Protein AF-A0A7V3M375-F1 (afdb_monomer_lite)

Foldseek 3Di:
DQADWADLAQDDTAGDDDQDDPDDCPDPVSVLVVCLVVLLVVLVVPFFCCVPVVVVCCVVPNLVCVVVVVVVVVVVVVVVVVQVVCCSRRVDGVLVSVQSDPVHVVVSVVVCVVVVCVVPVDLRRLLVVLQVVLCVVVVHRDDPVCVVSSVVSSVVSVVVVVVLCVDDPDSSVSSSVVSVVVCCCVVVVVVVCCVVPPDPVCPCVSVD

Radius of gyration: 22.05 Å; chains: 1; bounding box: 52×47×70 Å

Secondary structure (DSSP, 8-state):
-PPPEE--TTSPPEE--PPPPPPP--SHHHHHHHHHHHHHHHHHHSSSSHHHHHHHHHHHH-GGGHHHHHHHHHHHHHHHHHHHHHHHHHSS-HHHHHHHSTT-HHHHHHHHHHHHHHHHHSTHHHHHHHHHHHHHHHTS---GGGHHHHHHHHHHHHHHHHHHHHS-SSHHHHHHHHHHHHHHHHHHHHHHHHHHHS-GGGTTGGG-

pLDDT: mean 83.49, std 8.28, range [46.81, 94.69]

Structure (mmCIF, N/CA/C/O backbone):
data_AF-A0A7V3M375-F1
#
_entry.id   AF-A0A7V3M375-F1
#
loop_
_atom_site.group_PDB
_atom_site.id
_atom_site.type_symbol
_atom_site.label_atom_id
_atom_site.label_alt_id
_atom_site.label_comp_id
_atom_site.label_asym_id
_atom_site.label_entity_id
_atom_site.label_seq_id
_atom_site.pdbx_PDB_ins_code
_atom_site.Cartn_x
_atom_site.Cartn_y
_atom_site.Cartn_z
_atom_site.occupancy
_atom_site.B_iso_or_equiv
_atom_site.auth_seq_id
_atom_site.auth_comp_id
_atom_site.auth_asym_id
_atom_site.auth_atom_id
_atom_site.pdbx_PDB_model_num
ATOM 1 N N . MET A 1 1 ? 17.788 -8.109 -40.083 1.00 46.81 1 MET A N 1
ATOM 2 C CA . MET A 1 1 ? 17.661 -6.638 -40.100 1.00 46.81 1 MET A CA 1
ATOM 3 C C . MET A 1 1 ? 17.861 -6.178 -38.669 1.00 46.81 1 MET A C 1
ATOM 5 O O . MET A 1 1 ? 17.142 -6.676 -37.816 1.00 46.81 1 MET A O 1
ATOM 9 N N . ALA A 1 2 ? 18.901 -5.392 -38.379 1.00 54.38 2 ALA A N 1
ATOM 10 C CA . ALA A 1 2 ? 19.148 -4.907 -37.020 1.00 54.38 2 ALA A CA 1
ATOM 11 C C . ALA A 1 2 ? 17.993 -3.973 -36.622 1.00 54.38 2 ALA A C 1
ATOM 13 O O . ALA A 1 2 ? 17.699 -3.041 -37.369 1.00 54.38 2 ALA A O 1
ATOM 14 N N . GLY A 1 3 ? 17.295 -4.287 -35.528 1.00 72.12 3 GLY A N 1
ATOM 15 C CA . GLY A 1 3 ? 16.184 -3.475 -35.027 1.00 72.12 3 GLY A CA 1
ATOM 16 C C . GLY A 1 3 ? 16.652 -2.067 -34.662 1.00 72.12 3 GLY A C 1
ATOM 17 O O . GLY A 1 3 ? 17.815 -1.866 -34.313 1.00 72.12 3 GLY A O 1
ATOM 18 N N . GLU A 1 4 ? 15.763 -1.080 -34.778 1.00 85.88 4 GLU A N 1
ATOM 19 C CA . GLU A 1 4 ? 16.044 0.278 -34.312 1.00 85.88 4 GLU A CA 1
ATOM 20 C C . GLU A 1 4 ? 16.238 0.245 -32.791 1.00 85.88 4 GLU A C 1
ATOM 22 O O . GLU A 1 4 ? 15.397 -0.285 -32.073 1.00 85.88 4 GLU A O 1
ATOM 27 N N . THR A 1 5 ? 17.343 0.797 -32.286 1.00 86.50 5 THR A N 1
ATOM 28 C CA . THR A 1 5 ? 17.632 0.822 -30.845 1.00 86.50 5 THR A CA 1
ATOM 29 C C . THR A 1 5 ? 17.585 2.242 -30.295 1.00 86.50 5 THR A C 1
ATOM 31 O O . THR A 1 5 ? 18.110 3.167 -30.920 1.00 86.50 5 THR A O 1
ATOM 34 N N . ARG A 1 6 ? 17.027 2.430 -29.096 1.00 86.25 6 ARG A N 1
ATOM 35 C CA . ARG A 1 6 ? 16.967 3.723 -28.393 1.00 86.25 6 ARG A CA 1
ATOM 36 C C . ARG A 1 6 ? 17.828 3.708 -27.133 1.00 86.25 6 ARG A C 1
ATOM 38 O O . ARG A 1 6 ? 17.929 2.698 -26.441 1.00 86.25 6 ARG A O 1
ATOM 45 N N . ALA A 1 7 ? 18.457 4.842 -26.822 1.00 86.44 7 ALA A N 1
ATOM 46 C CA . ALA A 1 7 ? 19.338 4.963 -25.662 1.00 86.44 7 ALA A CA 1
ATOM 47 C C . ALA A 1 7 ? 18.570 4.722 -24.347 1.00 86.44 7 ALA A C 1
ATOM 49 O O . ALA A 1 7 ? 17.608 5.423 -24.044 1.00 86.44 7 ALA A O 1
ATOM 50 N N . GLY A 1 8 ? 19.023 3.751 -23.550 1.00 82.81 8 GLY A N 1
ATOM 51 C CA . GLY A 1 8 ? 18.395 3.337 -22.289 1.00 82.81 8 GLY A CA 1
ATOM 52 C C . GLY A 1 8 ? 19.034 3.949 -21.039 1.00 82.81 8 GLY A C 1
ATOM 53 O O . GLY A 1 8 ? 19.124 3.280 -20.005 1.00 82.81 8 GLY A O 1
ATOM 54 N N . GLY A 1 9 ? 19.543 5.181 -21.134 1.00 86.56 9 GLY A N 1
ATOM 55 C CA . GLY A 1 9 ? 20.303 5.831 -20.063 1.00 86.56 9 GLY A CA 1
ATOM 56 C C . GLY A 1 9 ? 21.635 5.125 -19.791 1.00 86.56 9 GLY A C 1
ATOM 57 O O . GLY A 1 9 ? 22.438 4.942 -20.700 1.00 86.56 9 GLY A O 1
ATOM 58 N N . ARG A 1 10 ? 21.880 4.732 -18.534 1.00 84.50 10 ARG A N 1
ATOM 59 C CA . ARG A 1 10 ? 23.090 3.994 -18.111 1.00 84.50 10 ARG A CA 1
ATOM 60 C C . ARG A 1 10 ? 22.986 2.468 -18.249 1.00 84.50 10 ARG A C 1
ATOM 62 O O . ARG A 1 10 ? 23.914 1.766 -17.849 1.00 84.50 10 ARG A O 1
ATOM 69 N N . GLY A 1 11 ? 21.862 1.948 -18.740 1.00 83.81 11 GLY A N 1
ATOM 70 C CA . GLY A 1 11 ? 21.683 0.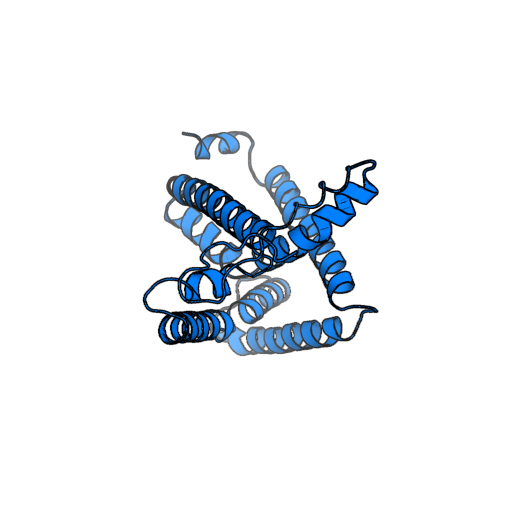521 -19.025 1.00 83.81 11 GLY A CA 1
ATOM 71 C C . GLY A 1 11 ? 21.808 0.196 -20.520 1.00 83.81 11 GLY A C 1
ATOM 72 O O . GLY A 1 11 ? 22.082 1.094 -21.318 1.00 83.81 11 GLY A O 1
ATOM 73 N N . PRO A 1 12 ? 21.587 -1.072 -20.915 1.00 86.75 12 PRO A N 1
ATOM 74 C CA . PRO A 1 12 ? 21.552 -1.474 -22.323 1.00 86.75 12 PRO A CA 1
ATOM 75 C C . PRO A 1 12 ? 20.532 -0.658 -23.127 1.00 86.75 12 PRO A C 1
ATOM 77 O O . PRO A 1 12 ? 19.513 -0.233 -22.577 1.00 86.75 12 PRO A O 1
ATOM 80 N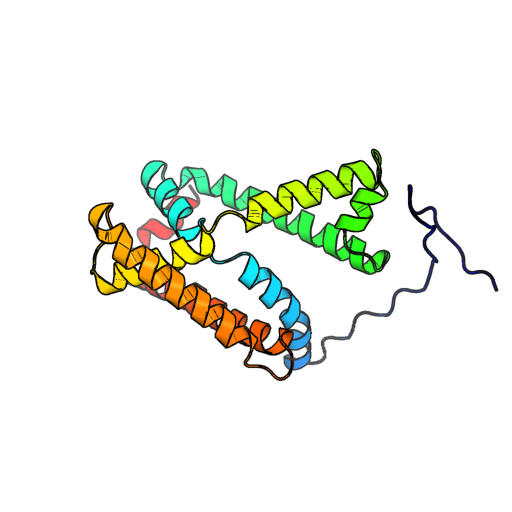 N . ALA A 1 13 ? 20.790 -0.440 -24.417 1.00 88.31 13 ALA A N 1
ATOM 81 C CA . ALA A 1 13 ? 19.814 0.192 -25.302 1.00 88.31 13 ALA A CA 1
ATOM 82 C C . ALA A 1 13 ? 18.521 -0.641 -25.378 1.00 88.31 13 ALA A C 1
ATOM 84 O O . ALA A 1 13 ? 18.558 -1.860 -25.215 1.00 88.31 13 ALA A O 1
ATOM 85 N N . PHE A 1 14 ? 17.388 0.024 -25.596 1.00 87.19 14 PHE A N 1
ATOM 86 C CA . PHE A 1 14 ? 16.109 -0.641 -25.824 1.00 87.19 14 PHE A CA 1
ATOM 87 C C . PHE A 1 14 ? 15.947 -0.961 -27.301 1.00 87.19 14 PHE A C 1
ATOM 89 O O . PHE A 1 14 ? 16.156 -0.079 -28.136 1.00 87.19 14 PHE A O 1
ATOM 96 N N . ASP A 1 15 ? 15.516 -2.178 -27.607 1.00 87.19 15 ASP A N 1
ATOM 97 C CA . ASP A 1 15 ? 15.063 -2.532 -28.945 1.00 87.19 15 ASP A CA 1
ATOM 98 C C . ASP A 1 15 ? 13.661 -1.956 -29.169 1.00 87.19 15 ASP A C 1
ATOM 100 O O . ASP A 1 15 ? 12.733 -2.208 -28.397 1.00 87.19 15 ASP A O 1
ATOM 104 N N . VAL A 1 16 ? 13.499 -1.163 -30.225 1.00 85.06 16 VAL A N 1
ATOM 105 C CA . VAL A 1 16 ? 12.198 -0.633 -30.627 1.00 85.06 16 VAL A CA 1
ATOM 106 C C . VAL A 1 16 ? 11.445 -1.743 -31.341 1.00 85.06 16 VAL A C 1
ATOM 108 O O . VAL A 1 16 ? 11.847 -2.215 -32.405 1.00 85.06 16 VAL A O 1
ATOM 111 N N . THR A 1 17 ? 10.338 -2.159 -30.740 1.00 83.94 17 THR A N 1
ATOM 112 C CA . THR A 1 17 ? 9.427 -3.155 -31.303 1.00 83.94 17 THR A CA 1
ATOM 113 C C . THR A 1 17 ? 8.002 -2.619 -31.286 1.00 83.94 17 THR A C 1
ATOM 115 O O . THR A 1 17 ? 7.672 -1.722 -30.506 1.00 83.94 17 THR A O 1
ATOM 118 N N . ASP A 1 18 ? 7.158 -3.150 -32.170 1.00 83.31 18 ASP A N 1
ATOM 119 C CA . ASP A 1 18 ? 5.749 -2.780 -32.194 1.00 83.31 18 ASP A CA 1
ATOM 120 C C . ASP A 1 18 ? 5.047 -3.260 -30.926 1.00 83.31 18 ASP A C 1
ATOM 122 O O . ASP A 1 18 ? 5.117 -4.432 -30.544 1.00 83.31 18 ASP A O 1
ATOM 126 N N . PHE A 1 19 ? 4.327 -2.340 -30.289 1.00 79.06 19 PHE A N 1
ATOM 127 C CA . PHE A 1 19 ? 3.574 -2.650 -29.088 1.00 79.06 19 PHE A CA 1
ATOM 128 C C . PHE A 1 19 ? 2.369 -3.541 -29.439 1.00 79.06 19 PHE A C 1
ATOM 130 O O . PHE A 1 19 ? 1.571 -3.174 -30.314 1.00 79.06 19 PHE A O 1
ATOM 137 N N . PRO A 1 20 ? 2.192 -4.706 -28.784 1.00 80.94 20 PRO A N 1
ATOM 138 C CA . PRO A 1 20 ? 1.044 -5.559 -29.048 1.00 80.94 20 PRO A CA 1
ATOM 139 C C . PRO A 1 20 ? -0.248 -4.805 -28.728 1.00 80.94 20 PRO A C 1
ATOM 141 O O . PRO A 1 20 ? -0.342 -4.068 -27.744 1.00 80.94 20 PRO A O 1
ATOM 144 N N . ARG A 1 21 ? -1.278 -4.989 -29.562 1.00 80.56 21 ARG A N 1
ATOM 145 C CA . ARG A 1 21 ? -2.581 -4.360 -29.314 1.00 80.56 21 ARG A CA 1
ATOM 146 C C . ARG A 1 21 ? -3.139 -4.840 -27.970 1.00 80.56 21 ARG A C 1
ATOM 148 O O . ARG A 1 21 ? -3.079 -6.043 -27.700 1.00 80.56 21 ARG A O 1
ATOM 155 N N . PRO A 1 22 ? -3.721 -3.941 -27.156 1.00 79.12 22 PRO A N 1
ATOM 156 C CA . PRO A 1 22 ? -4.303 -4.334 -25.886 1.00 79.12 22 PRO A CA 1
ATOM 157 C C . PRO A 1 22 ? -5.403 -5.383 -26.115 1.00 79.12 22 PRO A C 1
ATOM 159 O O . PRO A 1 22 ? -6.154 -5.286 -27.095 1.00 79.12 22 PRO A O 1
ATOM 162 N N . PRO A 1 23 ? -5.515 -6.396 -25.240 1.00 77.06 23 PRO A N 1
ATOM 163 C CA . PRO A 1 23 ? -6.562 -7.397 -25.353 1.00 77.06 23 PRO A CA 1
ATOM 164 C C . PRO A 1 23 ? -7.934 -6.719 -25.275 1.00 77.06 23 PRO A C 1
ATOM 166 O O . PRO A 1 23 ? -8.220 -5.955 -24.355 1.00 77.06 23 PRO A O 1
ATOM 169 N N . ALA A 1 24 ? -8.798 -6.997 -26.253 1.00 80.12 24 ALA A N 1
ATOM 170 C CA . ALA A 1 24 ? -10.145 -6.443 -26.265 1.00 80.12 24 ALA A CA 1
ATOM 171 C C . ALA A 1 24 ? -10.961 -6.995 -25.085 1.00 80.12 24 ALA A C 1
ATOM 173 O O . ALA A 1 24 ? -11.086 -8.214 -24.921 1.00 80.12 24 ALA A O 1
ATOM 174 N N . VAL A 1 25 ? -11.569 -6.105 -24.299 1.00 82.69 25 VAL A N 1
ATOM 175 C CA . VAL A 1 25 ? -12.482 -6.478 -23.211 1.00 82.69 25 VAL A CA 1
ATOM 176 C C . VAL A 1 25 ? -13.820 -6.895 -23.820 1.00 82.69 25 VAL A C 1
ATOM 178 O O . VAL A 1 25 ? -14.713 -6.083 -24.028 1.00 82.69 25 VAL A O 1
ATOM 181 N N . LYS A 1 26 ? -13.939 -8.176 -24.180 1.00 82.75 26 LYS A N 1
ATOM 182 C CA . LYS A 1 26 ? -15.128 -8.711 -24.869 1.00 82.75 26 LYS A CA 1
ATOM 183 C C . LYS A 1 26 ? -16.262 -9.106 -23.921 1.00 82.75 26 LYS A C 1
ATOM 185 O O . LYS A 1 26 ? -17.401 -9.224 -24.355 1.00 82.75 26 LYS A O 1
ATOM 190 N N . ASN A 1 27 ? -15.957 -9.378 -22.652 1.00 86.50 27 ASN A N 1
ATOM 191 C CA . ASN A 1 27 ? -16.931 -9.799 -21.646 1.00 86.50 27 ASN A CA 1
ATOM 192 C C . ASN A 1 27 ? -16.447 -9.472 -20.223 1.00 86.50 27 ASN A C 1
ATOM 194 O O . ASN A 1 27 ? -15.282 -9.140 -20.003 1.00 86.50 27 ASN A O 1
ATOM 198 N N . THR A 1 28 ? -17.347 -9.606 -19.247 1.00 82.69 28 THR A N 1
ATOM 199 C CA . THR A 1 28 ? -17.062 -9.373 -17.820 1.00 82.69 28 THR A CA 1
ATOM 200 C C . THR A 1 28 ? -15.948 -10.276 -17.296 1.00 82.69 28 THR A C 1
ATOM 202 O O . THR A 1 28 ? -15.121 -9.836 -16.508 1.00 82.69 28 THR A O 1
ATOM 205 N N . ARG A 1 29 ? -15.849 -11.518 -17.780 1.00 82.50 29 ARG A N 1
ATOM 206 C CA . ARG A 1 29 ? -14.767 -12.440 -17.405 1.00 82.50 29 ARG A CA 1
ATOM 207 C C . ARG A 1 29 ? -13.388 -11.932 -17.839 1.00 82.50 29 ARG A C 1
ATOM 209 O O . ARG A 1 29 ? -12.440 -12.046 -17.071 1.00 82.50 29 ARG A O 1
ATOM 216 N N . ALA A 1 30 ? -13.276 -11.375 -19.044 1.00 81.62 30 ALA A N 1
ATOM 217 C CA . ALA A 1 30 ? -12.047 -10.757 -19.532 1.00 81.62 30 ALA A CA 1
ATOM 218 C C . ALA A 1 30 ? -11.695 -9.512 -18.709 1.00 81.62 30 ALA A C 1
ATOM 220 O O . ALA A 1 30 ? -10.527 -9.308 -18.398 1.00 81.62 30 ALA A O 1
ATOM 221 N N . LEU A 1 31 ? -12.700 -8.732 -18.293 1.00 82.38 31 LEU A N 1
ATOM 222 C CA . LEU A 1 31 ? -12.498 -7.601 -17.388 1.00 82.38 31 LEU A CA 1
ATOM 223 C C . LEU A 1 31 ? -11.934 -8.056 -16.033 1.00 82.38 31 LEU A C 1
ATOM 225 O O . LEU A 1 31 ? -10.904 -7.545 -15.608 1.00 82.38 31 LEU A O 1
ATOM 229 N N . PHE A 1 32 ? -12.545 -9.053 -15.386 1.00 80.06 32 PHE A N 1
ATOM 230 C CA . PHE A 1 32 ? -12.051 -9.579 -14.107 1.00 80.06 32 PHE A CA 1
ATOM 231 C C . PHE A 1 32 ? -10.648 -10.189 -14.217 1.00 80.06 32 PHE A C 1
ATOM 233 O O . PHE A 1 32 ? -9.836 -9.986 -13.324 1.00 80.06 32 PHE A O 1
ATOM 240 N N . ALA A 1 33 ? -10.329 -10.861 -15.327 1.00 78.50 33 ALA A N 1
ATOM 241 C CA . ALA A 1 33 ? -8.987 -11.397 -15.559 1.00 78.50 33 ALA A CA 1
ATOM 242 C C . ALA A 1 33 ? -7.915 -10.298 -15.694 1.00 78.50 33 ALA A C 1
ATOM 244 O O . ALA A 1 33 ? -6.785 -10.491 -15.258 1.00 78.50 33 ALA A O 1
ATOM 245 N N . ILE A 1 34 ? -8.263 -9.143 -16.273 1.00 81.56 34 ILE A N 1
ATOM 246 C CA . ILE A 1 34 ? -7.365 -7.979 -16.363 1.00 81.56 34 ILE A CA 1
ATOM 247 C C . ILE A 1 34 ? -7.227 -7.285 -14.999 1.00 81.56 34 ILE A C 1
ATOM 249 O O . ILE A 1 34 ? -6.155 -6.786 -14.668 1.00 81.56 34 ILE A O 1
ATOM 253 N N . LEU A 1 35 ? -8.296 -7.265 -14.198 1.00 81.31 35 LEU A N 1
ATOM 254 C CA . LEU A 1 35 ? -8.305 -6.643 -12.871 1.00 81.31 35 LEU A CA 1
ATOM 255 C C . LEU A 1 35 ? -7.627 -7.492 -11.787 1.00 81.31 35 LEU A C 1
ATOM 257 O O . LEU A 1 35 ? -7.172 -6.923 -10.800 1.00 81.31 35 LEU A O 1
ATOM 261 N N . GLY A 1 36 ? -7.528 -8.814 -11.952 1.00 76.75 36 GLY A N 1
ATOM 262 C CA . GLY A 1 36 ? -6.938 -9.730 -10.965 1.00 76.75 36 GLY A CA 1
ATOM 263 C C . GLY A 1 36 ? -5.578 -9.271 -10.416 1.00 76.75 36 GLY A C 1
ATOM 264 O O . GLY A 1 36 ? -5.454 -9.071 -9.205 1.00 76.75 36 GLY A O 1
ATOM 265 N N . PRO A 1 37 ? -4.576 -8.990 -11.273 1.00 76.31 37 PRO A N 1
ATOM 266 C CA . PRO A 1 37 ? -3.284 -8.460 -10.830 1.00 76.31 37 PRO A CA 1
ATOM 267 C C . PRO A 1 37 ? -3.390 -7.120 -10.088 1.00 76.31 37 PRO A C 1
ATOM 269 O O . PRO A 1 37 ? -2.675 -6.891 -9.112 1.00 76.31 37 PRO A O 1
ATOM 272 N N . ALA A 1 38 ? -4.307 -6.244 -10.512 1.00 78.19 38 ALA A N 1
ATOM 273 C CA . ALA A 1 38 ? -4.533 -4.957 -9.858 1.00 78.19 38 ALA A CA 1
ATOM 274 C C . ALA A 1 38 ? -5.144 -5.127 -8.459 1.00 78.19 38 ALA A C 1
ATOM 276 O O . ALA A 1 38 ? -4.778 -4.393 -7.549 1.00 78.19 38 ALA A O 1
ATOM 277 N N . VAL A 1 39 ? -6.016 -6.118 -8.254 1.00 79.62 39 VAL A N 1
ATOM 278 C CA . VAL A 1 39 ? -6.601 -6.421 -6.937 1.00 79.62 39 VAL A CA 1
ATOM 279 C C . VAL A 1 39 ? -5.569 -6.978 -5.965 1.00 79.62 39 VAL A C 1
ATOM 281 O O . VAL A 1 39 ? -5.608 -6.637 -4.787 1.00 79.62 39 VAL A O 1
ATOM 284 N N . ILE A 1 40 ? -4.601 -7.763 -6.443 1.00 78.38 40 ILE A N 1
ATOM 285 C CA . ILE A 1 40 ? -3.468 -8.193 -5.610 1.00 78.38 40 ILE A CA 1
ATOM 286 C C . ILE A 1 40 ? -2.654 -6.974 -5.156 1.00 78.38 40 ILE A C 1
ATOM 288 O O . ILE A 1 40 ? -2.332 -6.854 -3.974 1.00 78.38 40 ILE A O 1
ATOM 292 N N . ALA A 1 41 ? -2.360 -6.046 -6.073 1.00 76.81 41 ALA A N 1
ATOM 293 C CA . ALA A 1 41 ? -1.649 -4.812 -5.743 1.00 76.81 41 ALA A CA 1
ATOM 294 C C . ALA A 1 41 ? -2.444 -3.927 -4.765 1.00 76.81 41 ALA A C 1
ATOM 296 O O . ALA A 1 41 ? -1.883 -3.456 -3.780 1.00 76.81 41 ALA A O 1
ATOM 297 N N . LEU A 1 42 ? -3.753 -3.757 -4.988 1.00 77.62 42 LEU A N 1
ATOM 298 C CA . LEU A 1 42 ? -4.651 -3.018 -4.095 1.00 77.62 42 LEU A CA 1
ATOM 299 C C . LEU A 1 42 ? -4.703 -3.646 -2.700 1.00 77.62 42 LEU A C 1
ATOM 301 O O . LEU A 1 42 ? -4.558 -2.939 -1.705 1.00 77.62 42 LEU A O 1
ATOM 305 N N . GLY A 1 43 ? -4.849 -4.968 -2.617 1.00 73.31 43 GLY A N 1
ATOM 306 C CA . GLY A 1 43 ? -4.860 -5.689 -1.348 1.00 73.31 43 GLY A CA 1
ATOM 307 C C . GLY A 1 43 ? -3.551 -5.541 -0.571 1.00 73.31 43 GLY A C 1
ATOM 308 O O . GLY A 1 43 ? -3.577 -5.361 0.640 1.00 73.31 43 GLY A O 1
ATOM 309 N N . GLY A 1 44 ? -2.408 -5.485 -1.262 1.00 71.38 44 GLY A N 1
ATOM 310 C CA . GLY A 1 44 ? -1.117 -5.186 -0.635 1.00 71.38 44 GLY A CA 1
ATOM 311 C C . GLY A 1 44 ? -1.004 -3.770 -0.055 1.00 71.38 44 GLY A C 1
ATOM 312 O O . GLY A 1 44 ? -0.195 -3.546 0.840 1.00 71.38 44 GLY A O 1
ATOM 313 N N . THR A 1 45 ? -1.813 -2.819 -0.535 1.00 71.38 45 THR A N 1
ATOM 314 C CA . THR A 1 45 ? -1.833 -1.429 -0.036 1.00 71.38 45 THR A CA 1
ATOM 315 C C . THR A 1 45 ? -2.885 -1.177 1.045 1.00 71.38 45 THR A C 1
ATOM 317 O O . THR A 1 45 ? -2.825 -0.163 1.732 1.00 71.38 45 THR A O 1
ATOM 320 N N . ILE A 1 46 ? -3.842 -2.092 1.223 1.00 70.81 46 ILE A N 1
ATOM 321 C CA . ILE A 1 46 ? -4.933 -1.974 2.195 1.00 70.81 46 ILE A CA 1
ATOM 322 C C . ILE A 1 46 ? -4.703 -3.018 3.292 1.00 70.81 46 ILE A C 1
ATOM 324 O O . ILE A 1 46 ? -5.081 -4.172 3.116 1.00 70.81 46 ILE A O 1
ATOM 328 N N . GLY A 1 47 ? -4.123 -2.649 4.444 1.00 58.41 47 GLY A N 1
ATOM 329 C CA . GLY A 1 47 ? -4.046 -3.636 5.539 1.00 58.41 47 GLY A CA 1
ATOM 330 C C . GLY A 1 47 ? -3.164 -3.383 6.762 1.00 58.41 47 GLY A C 1
ATOM 331 O O . GLY A 1 47 ? -2.977 -4.316 7.536 1.00 58.41 47 GLY A O 1
ATOM 332 N N . GLY A 1 48 ? -2.590 -2.194 6.958 1.00 62.28 48 GLY A N 1
ATOM 333 C CA . GLY A 1 48 ? -1.485 -2.040 7.916 1.00 62.28 48 GLY A CA 1
ATOM 334 C C . GLY A 1 48 ? -1.785 -1.143 9.098 1.00 62.28 48 GLY A C 1
ATOM 335 O O . GLY A 1 48 ? -2.335 -1.565 10.113 1.00 62.28 48 GLY A O 1
ATOM 336 N N . GLY A 1 49 ? -1.341 0.105 8.970 1.00 55.44 49 GLY A N 1
ATOM 337 C CA . GLY A 1 49 ? -1.388 1.116 10.021 1.00 55.44 49 GLY A CA 1
ATOM 338 C C . GLY A 1 49 ? -2.345 2.261 9.715 1.00 55.44 49 GLY A C 1
ATOM 339 O O . GLY A 1 49 ? -2.808 2.899 10.656 1.00 55.44 49 GLY A O 1
ATOM 340 N N . GLU A 1 50 ? -2.705 2.509 8.448 1.00 67.94 50 GLU A N 1
ATOM 341 C CA . GLU A 1 50 ? -3.607 3.616 8.097 1.00 67.94 50 GLU A CA 1
ATOM 342 C C . GLU A 1 50 ? -5.004 3.455 8.707 1.00 67.94 50 GLU A C 1
ATOM 344 O O . GLU A 1 50 ? -5.633 4.452 9.046 1.00 67.94 50 GLU A O 1
ATOM 349 N N . TRP A 1 51 ? -5.465 2.223 8.937 1.00 69.69 51 TRP A N 1
ATOM 350 C CA . TRP A 1 51 ? -6.755 1.953 9.587 1.00 69.69 51 TRP A CA 1
ATOM 351 C C . TRP A 1 51 ? -6.791 2.311 11.073 1.00 69.69 51 TRP A C 1
ATOM 353 O O . TRP A 1 51 ? -7.860 2.563 11.616 1.00 69.69 51 TRP A O 1
ATOM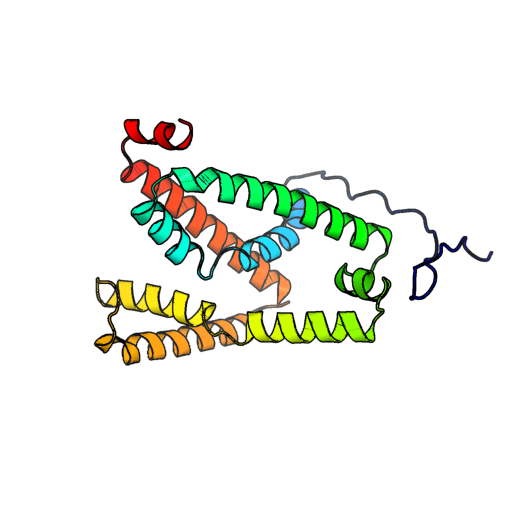 363 N N . LEU A 1 52 ? -5.638 2.354 11.739 1.00 66.75 52 LEU A N 1
ATOM 364 C CA . LEU A 1 52 ? -5.523 2.824 13.121 1.00 66.75 52 LEU A CA 1
ATOM 365 C C . LEU A 1 52 ? -5.166 4.311 13.152 1.00 66.75 52 LEU A C 1
ATOM 367 O O . LEU A 1 52 ? -5.797 5.105 13.851 1.00 66.75 52 LEU A O 1
ATOM 371 N N . VAL A 1 53 ? -4.160 4.694 12.366 1.00 72.62 53 VAL A N 1
ATOM 372 C CA . VAL A 1 53 ? -3.617 6.051 12.330 1.00 72.62 53 VAL A CA 1
ATOM 373 C C . VAL A 1 53 ? -4.630 7.029 11.740 1.00 72.62 53 VAL A C 1
ATOM 375 O O . VAL A 1 53 ? -4.867 8.062 12.357 1.00 72.62 53 VAL A O 1
ATOM 378 N N . GLY A 1 54 ? -5.280 6.693 10.625 1.00 78.19 54 GLY A N 1
ATOM 379 C CA . GLY A 1 54 ? -6.270 7.533 9.947 1.00 78.19 54 GLY A CA 1
ATOM 380 C C . GLY A 1 54 ? -7.396 7.981 10.880 1.00 78.19 54 GLY A C 1
ATOM 381 O O . GLY A 1 54 ? -7.474 9.174 11.178 1.00 78.19 54 GLY A O 1
ATOM 382 N N . PRO A 1 55 ? -8.211 7.064 11.437 1.00 78.69 55 PRO A N 1
ATOM 383 C CA . PRO A 1 55 ? -9.261 7.427 12.385 1.00 78.69 55 PRO A CA 1
ATOM 384 C C . PRO A 1 55 ? -8.724 8.183 13.601 1.00 78.69 55 PRO A C 1
ATOM 386 O O . PRO A 1 55 ? -9.315 9.178 14.009 1.00 78.69 55 PRO A O 1
ATOM 389 N N . SER A 1 56 ? -7.570 7.785 14.150 1.00 79.81 56 SER A N 1
ATOM 390 C CA . SER A 1 56 ? -6.979 8.496 15.292 1.00 79.81 56 SER A CA 1
ATOM 391 C C . SER A 1 56 ? -6.589 9.945 14.970 1.00 79.81 56 SER A C 1
ATOM 393 O O . SER A 1 56 ? -6.673 10.811 15.842 1.00 79.81 56 SER A O 1
ATOM 395 N N . LEU A 1 57 ? -6.182 10.225 13.728 1.00 82.44 57 LEU A N 1
ATOM 396 C CA . LEU A 1 57 ? -5.869 11.569 13.259 1.00 82.44 57 LEU A CA 1
ATOM 397 C C . LEU A 1 57 ? -7.146 12.374 13.023 1.00 82.44 57 LEU A C 1
ATOM 399 O O . LEU A 1 57 ? -7.206 13.512 13.475 1.00 82.44 57 LEU A O 1
ATOM 403 N N . PHE A 1 58 ? -8.178 11.790 12.411 1.00 83.56 58 PHE A N 1
ATOM 404 C CA . PHE A 1 58 ? -9.457 12.477 12.194 1.00 83.56 58 PHE A CA 1
ATOM 405 C C . PHE A 1 58 ? -10.202 12.763 13.502 1.00 83.56 58 PHE A C 1
ATOM 407 O O . PHE A 1 58 ? -10.805 13.820 13.640 1.00 83.56 58 PHE A O 1
ATOM 414 N N . VAL A 1 59 ? -10.103 11.887 14.505 1.00 84.50 59 VAL A N 1
ATOM 415 C CA . VAL A 1 59 ? -10.653 12.155 15.845 1.00 84.50 59 VAL A CA 1
ATOM 416 C C . VAL A 1 59 ? -9.925 13.321 16.524 1.00 84.50 59 VAL A C 1
ATOM 418 O O . VAL A 1 59 ? -10.551 14.107 17.227 1.00 84.50 59 VAL A O 1
ATOM 421 N N . LYS A 1 60 ? -8.607 13.456 16.323 1.00 85.38 60 LYS A N 1
ATOM 422 C CA . LYS A 1 60 ? -7.801 14.517 16.954 1.00 85.38 60 LYS A CA 1
ATOM 423 C C . LYS A 1 60 ? -7.880 15.862 16.235 1.00 85.38 60 LYS A C 1
ATOM 425 O O . LYS A 1 60 ? -7.874 16.896 16.891 1.00 85.38 60 LYS A O 1
ATOM 430 N N . TRP A 1 61 ? -7.899 15.844 14.907 1.00 83.81 61 TRP A N 1
ATOM 431 C CA . TRP A 1 61 ? -7.732 17.029 14.058 1.00 83.81 61 TRP A CA 1
ATOM 432 C C . TRP A 1 61 ? -8.962 17.331 13.194 1.00 83.81 61 TRP A C 1
ATOM 434 O O . TRP A 1 61 ? -8.958 18.293 12.428 1.00 83.81 61 TRP A O 1
ATOM 444 N N . GLY A 1 62 ? -10.020 16.529 13.320 1.00 82.56 62 GLY A N 1
ATOM 445 C CA . GLY A 1 62 ? -11.236 16.646 12.527 1.00 82.56 62 GLY A CA 1
ATOM 446 C C . GLY A 1 62 ? -11.047 16.234 11.066 1.00 82.56 62 GLY A C 1
ATOM 447 O O . GLY A 1 62 ? -10.001 15.733 10.647 1.00 82.56 62 GLY A O 1
ATOM 448 N N . LEU A 1 63 ? -12.080 16.490 10.264 1.00 83.25 63 LEU A N 1
ATOM 449 C CA . LEU A 1 63 ? -12.106 16.192 8.827 1.00 83.25 63 LEU A CA 1
ATOM 450 C C . LEU A 1 63 ? -11.213 17.128 7.992 1.00 83.25 63 LEU A C 1
ATOM 452 O O . LEU A 1 63 ? -10.974 16.863 6.818 1.00 83.25 63 LEU A O 1
ATOM 456 N N . GLY A 1 64 ? -10.649 18.181 8.594 1.00 80.00 64 GLY A N 1
ATOM 457 C CA . GLY A 1 64 ? -9.784 19.153 7.916 1.00 80.00 64 GLY A CA 1
ATOM 458 C C . GLY A 1 64 ? -8.481 18.574 7.353 1.00 80.00 64 GLY A C 1
ATOM 459 O O . GLY A 1 64 ? -7.811 19.244 6.577 1.00 80.00 64 GLY A O 1
ATOM 460 N N . LEU A 1 65 ? -8.113 17.334 7.698 1.00 83.12 65 LEU A N 1
ATOM 461 C CA . LEU A 1 65 ? -6.968 16.631 7.107 1.00 83.12 65 LEU A CA 1
ATOM 462 C C . LEU A 1 65 ? -7.324 15.811 5.855 1.00 83.12 65 LEU A C 1
ATOM 464 O O . LEU A 1 65 ? -6.415 15.316 5.190 1.00 83.12 65 LEU A O 1
ATOM 468 N N . LEU A 1 66 ? -8.610 15.676 5.498 1.00 83.50 66 LEU A N 1
ATOM 469 C CA . LEU A 1 66 ? -9.045 14.855 4.356 1.00 83.50 66 LEU A CA 1
ATOM 470 C C . LEU A 1 66 ? -8.438 15.308 3.025 1.00 83.50 66 LEU A C 1
ATOM 472 O O . LEU A 1 66 ? -8.175 14.475 2.160 1.00 83.50 66 LEU A O 1
ATOM 476 N N . TRP A 1 67 ? -8.159 16.605 2.858 1.00 85.88 67 TRP A N 1
ATOM 477 C CA . TRP A 1 67 ? -7.526 17.105 1.636 1.00 85.88 67 TRP A CA 1
ATOM 478 C C . TRP A 1 67 ? -6.143 16.479 1.403 1.00 85.88 67 TRP A C 1
ATOM 480 O O . TRP A 1 67 ? -5.779 16.249 0.251 1.00 85.88 67 TRP A O 1
ATOM 490 N N . ILE A 1 68 ? -5.396 16.158 2.472 1.00 87.69 68 ILE A N 1
ATOM 491 C CA . ILE A 1 68 ? -4.091 15.492 2.370 1.00 87.69 68 ILE A CA 1
ATOM 492 C C . ILE A 1 68 ? -4.293 14.112 1.760 1.00 87.69 68 ILE A C 1
ATOM 494 O O . ILE A 1 68 ? -3.628 13.781 0.784 1.00 87.69 68 ILE A O 1
ATOM 498 N N . THR A 1 69 ? -5.255 13.340 2.273 1.00 85.12 69 THR A N 1
ATOM 499 C CA . THR A 1 69 ? -5.610 12.028 1.720 1.00 85.12 69 THR A CA 1
ATOM 500 C C . THR A 1 69 ? -5.997 12.143 0.247 1.00 85.12 69 THR A C 1
ATOM 502 O O . THR A 1 69 ? -5.452 11.411 -0.574 1.00 85.12 69 THR A O 1
ATOM 505 N N . THR A 1 70 ? -6.847 13.106 -0.119 1.00 88.06 70 THR A N 1
ATOM 506 C CA . THR A 1 70 ? -7.262 13.325 -1.514 1.00 88.06 70 THR A CA 1
ATOM 507 C C . THR A 1 70 ? -6.076 13.633 -2.429 1.00 88.06 70 THR A C 1
ATOM 509 O O . THR A 1 70 ? -5.915 12.995 -3.470 1.00 88.06 70 THR A O 1
ATOM 512 N N . VAL A 1 71 ? -5.215 14.581 -2.046 1.00 93.12 71 VAL A N 1
ATOM 513 C CA . VAL A 1 71 ? -4.026 14.944 -2.833 1.00 93.12 71 VAL A CA 1
ATOM 514 C C . VAL A 1 71 ? -3.060 13.764 -2.928 1.00 93.12 71 VAL A C 1
ATOM 516 O O . VAL A 1 71 ? -2.579 13.459 -4.019 1.00 93.12 71 VAL A O 1
ATOM 519 N N . SER A 1 72 ? -2.813 13.056 -1.823 1.00 90.38 72 SER A N 1
ATOM 520 C CA . SER A 1 72 ? -1.964 11.865 -1.798 1.00 90.38 72 SER A CA 1
ATOM 521 C C . SER A 1 72 ? -2.490 10.768 -2.722 1.00 90.38 72 SER A C 1
ATOM 523 O O . SER A 1 72 ? -1.715 10.249 -3.521 1.00 90.38 72 SER A O 1
ATOM 525 N N . SER A 1 73 ? -3.788 10.452 -2.690 1.00 88.62 73 SER A N 1
ATOM 526 C CA . SER A 1 73 ? -4.390 9.438 -3.566 1.00 88.62 73 SER A CA 1
ATOM 527 C C . SER A 1 73 ? -4.334 9.832 -5.045 1.00 88.62 73 SER A C 1
ATOM 529 O O . SER A 1 73 ? -4.073 8.981 -5.899 1.00 88.62 73 SER A O 1
ATOM 531 N N . LEU A 1 74 ? -4.515 11.117 -5.371 1.00 93.62 74 LEU A N 1
ATOM 532 C CA . LEU A 1 74 ? -4.368 11.616 -6.742 1.00 93.62 74 LEU A CA 1
ATOM 533 C C . LEU A 1 74 ? -2.924 11.486 -7.234 1.00 93.62 74 LEU A C 1
ATOM 535 O O . LEU A 1 74 ? -2.683 10.894 -8.286 1.00 93.62 74 LEU A O 1
ATOM 539 N N . LEU A 1 75 ? -1.955 11.986 -6.462 1.00 94.62 75 LEU A N 1
ATOM 540 C CA . LEU A 1 75 ? -0.534 11.884 -6.801 1.00 94.62 75 LEU A CA 1
ATOM 541 C C . LEU A 1 75 ? -0.087 10.425 -6.919 1.00 94.62 75 LEU A C 1
ATOM 543 O O . LEU A 1 75 ? 0.629 10.077 -7.856 1.00 94.62 75 LEU A O 1
ATOM 547 N N . GLN A 1 76 ? -0.557 9.559 -6.020 1.00 90.88 76 GLN A N 1
ATOM 548 C CA . GLN A 1 76 ? -0.295 8.125 -6.069 1.00 90.88 76 GLN A CA 1
ATOM 549 C C . GLN A 1 76 ? -0.890 7.484 -7.328 1.00 90.88 76 GLN A C 1
ATOM 551 O O . GLN A 1 76 ? -0.244 6.637 -7.940 1.00 90.88 76 GLN A O 1
ATOM 556 N N . THR A 1 77 ? -2.077 7.914 -7.765 1.00 90.38 77 THR A N 1
ATOM 557 C CA . THR A 1 77 ? -2.682 7.446 -9.020 1.00 90.38 77 THR A CA 1
ATOM 558 C C . THR A 1 77 ? -1.821 7.823 -10.222 1.00 90.38 77 THR A C 1
ATOM 560 O O . THR A 1 77 ? -1.491 6.954 -11.027 1.00 90.38 77 THR A O 1
ATOM 563 N N . PHE A 1 78 ? -1.396 9.086 -10.328 1.00 94.69 78 PHE A N 1
ATOM 564 C CA . PHE A 1 78 ? -0.507 9.521 -11.411 1.00 94.69 78 PHE A CA 1
ATOM 565 C C . PHE A 1 78 ? 0.820 8.766 -11.391 1.00 94.69 78 PHE A C 1
ATOM 567 O O . PHE A 1 78 ? 1.239 8.243 -12.420 1.00 94.69 78 PHE A O 1
ATOM 574 N N . LEU A 1 79 ? 1.442 8.639 -10.217 1.00 91.81 79 LEU A N 1
ATOM 575 C CA . LEU A 1 79 ? 2.691 7.904 -10.062 1.00 91.81 79 LEU A CA 1
ATOM 576 C C . LEU A 1 79 ? 2.539 6.446 -10.519 1.00 91.81 79 LEU A C 1
ATOM 578 O O . LEU A 1 79 ? 3.337 5.980 -11.326 1.00 91.81 79 LEU A O 1
ATOM 582 N N . ASN A 1 80 ? 1.496 5.741 -10.070 1.00 89.81 80 ASN A N 1
ATOM 583 C CA . ASN A 1 80 ? 1.227 4.360 -10.482 1.00 89.81 80 ASN A CA 1
ATOM 584 C C . ASN A 1 80 ? 1.010 4.235 -11.993 1.00 89.81 80 ASN A C 1
ATOM 586 O O . ASN A 1 80 ? 1.551 3.321 -12.610 1.00 89.81 80 ASN A O 1
ATOM 590 N N . LEU A 1 81 ? 0.277 5.169 -12.605 1.00 91.38 81 LEU A N 1
ATOM 591 C CA . LEU A 1 81 ? 0.073 5.178 -14.052 1.00 91.38 81 LEU A CA 1
ATOM 592 C C . LEU A 1 81 ? 1.391 5.342 -14.816 1.00 91.38 81 LEU A C 1
ATOM 594 O O . LEU A 1 81 ? 1.607 4.624 -15.792 1.00 91.38 81 LEU A O 1
ATOM 598 N N . GLU A 1 82 ? 2.285 6.229 -14.374 1.00 93.19 82 GLU A N 1
ATOM 599 C CA . GLU A 1 82 ? 3.599 6.382 -15.011 1.00 93.19 82 GLU A CA 1
ATOM 600 C C . GLU A 1 82 ? 4.485 5.147 -14.811 1.00 93.19 82 GLU A C 1
ATOM 602 O O . GLU A 1 82 ? 5.140 4.704 -15.755 1.00 93.19 82 GLU A O 1
ATOM 607 N N . MET A 1 83 ? 4.460 4.533 -13.624 1.00 91.88 83 MET A N 1
ATOM 608 C CA . MET A 1 83 ? 5.179 3.280 -13.366 1.00 91.88 83 MET A CA 1
ATOM 609 C C . MET A 1 83 ? 4.678 2.148 -14.274 1.00 91.88 83 MET A C 1
ATOM 611 O O . MET A 1 83 ? 5.484 1.426 -14.861 1.00 91.88 83 MET A O 1
ATOM 615 N N . CYS A 1 84 ? 3.360 2.029 -14.457 1.00 89.81 84 CYS A N 1
ATOM 616 C CA . CYS A 1 84 ? 2.771 1.061 -15.377 1.00 89.81 84 CYS A CA 1
ATOM 617 C C . CYS A 1 84 ? 3.160 1.339 -16.832 1.00 89.81 84 CYS A C 1
ATOM 619 O O . CYS A 1 84 ? 3.574 0.417 -17.530 1.00 89.81 84 CYS A O 1
ATOM 621 N N . ARG A 1 85 ? 3.061 2.591 -17.301 1.00 90.94 85 ARG A N 1
ATOM 622 C CA . ARG A 1 85 ? 3.459 2.960 -18.672 1.00 90.94 85 ARG A CA 1
ATOM 623 C C . ARG A 1 85 ? 4.919 2.645 -18.929 1.00 90.94 85 ARG A C 1
ATOM 625 O O . ARG A 1 85 ? 5.236 2.096 -19.977 1.00 90.94 85 ARG A O 1
ATOM 632 N N . TYR A 1 86 ? 5.783 2.962 -17.970 1.00 91.75 86 TYR A N 1
ATOM 633 C CA . TYR A 1 86 ? 7.194 2.635 -18.055 1.00 91.75 86 TYR A CA 1
ATOM 634 C C . TYR A 1 86 ? 7.386 1.135 -18.280 1.00 91.75 86 TYR A C 1
ATOM 636 O O . TYR A 1 86 ? 7.956 0.749 -19.293 1.00 91.75 86 TYR A O 1
ATOM 644 N N . THR A 1 87 ? 6.825 0.293 -17.409 1.00 91.50 87 THR A N 1
ATOM 645 C CA . THR A 1 87 ? 6.959 -1.164 -17.524 1.00 91.50 87 THR A CA 1
ATOM 646 C C . THR A 1 87 ? 6.335 -1.731 -18.795 1.00 91.50 87 THR A C 1
ATOM 6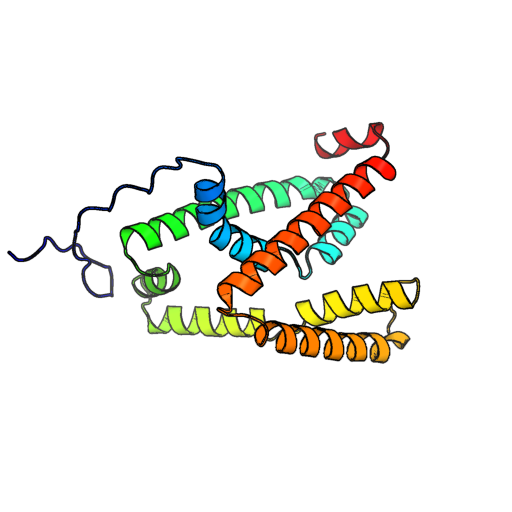48 O O . THR A 1 87 ? 6.892 -2.661 -19.372 1.00 91.50 87 THR A O 1
ATOM 651 N N . LEU A 1 88 ? 5.229 -1.161 -19.279 1.00 89.00 88 LEU A N 1
ATOM 652 C CA . LEU A 1 88 ? 4.647 -1.549 -20.563 1.00 89.00 88 LEU A CA 1
ATOM 653 C C . LEU A 1 88 ? 5.591 -1.218 -21.728 1.00 89.00 88 LEU A C 1
ATOM 655 O O . LEU A 1 88 ? 5.813 -2.071 -22.578 1.00 89.00 88 LEU A O 1
ATOM 659 N N . TYR A 1 89 ? 6.177 -0.021 -21.764 1.00 88.06 89 TYR A N 1
ATOM 660 C CA . TYR A 1 89 ? 7.030 0.393 -22.881 1.00 88.06 89 TYR A CA 1
ATOM 661 C C . TYR A 1 89 ? 8.425 -0.230 -22.871 1.00 88.06 89 TYR A C 1
ATOM 663 O O . TYR A 1 89 ? 8.991 -0.451 -23.937 1.00 88.06 89 TYR A O 1
ATOM 671 N N . THR A 1 90 ? 9.001 -0.483 -21.697 1.00 88.25 90 THR A N 1
ATOM 672 C CA . THR A 1 90 ? 10.393 -0.945 -21.577 1.00 88.25 90 THR A CA 1
ATOM 673 C C . THR A 1 90 ? 10.515 -2.435 -21.279 1.00 88.25 90 THR A C 1
ATOM 675 O O . THR A 1 90 ? 11.598 -2.996 -21.432 1.00 88.25 90 THR A O 1
ATOM 678 N N . GLY A 1 91 ? 9.433 -3.082 -20.833 1.00 87.88 91 GLY A N 1
ATOM 679 C CA . GLY A 1 91 ? 9.442 -4.477 -20.392 1.00 87.88 91 GLY A CA 1
ATOM 680 C C . GLY A 1 91 ? 10.168 -4.714 -19.063 1.00 87.88 91 GLY A C 1
ATOM 681 O O . GLY A 1 91 ? 10.287 -5.858 -18.630 1.00 87.88 91 GLY A O 1
ATOM 682 N N . GLU A 1 92 ? 10.645 -3.662 -18.393 1.00 90.50 92 GLU A N 1
ATOM 683 C CA . GLU A 1 92 ? 11.333 -3.749 -17.104 1.00 90.50 92 GLU A CA 1
ATOM 684 C C . GLU A 1 92 ? 10.568 -3.000 -15.995 1.00 90.50 92 GLU A C 1
ATOM 686 O O . GLU A 1 92 ? 9.891 -1.996 -16.242 1.00 90.50 92 GLU A O 1
ATOM 691 N N . PRO A 1 93 ? 10.641 -3.464 -14.735 1.00 90.56 93 PRO A N 1
ATOM 692 C CA . PRO A 1 93 ? 10.073 -2.749 -13.598 1.00 90.56 93 PRO A CA 1
ATOM 693 C C . PRO A 1 93 ? 10.708 -1.365 -13.417 1.00 90.56 93 PRO A C 1
ATOM 695 O O . PRO A 1 93 ? 11.905 -1.171 -13.634 1.00 90.56 93 PRO A O 1
ATOM 698 N N . ILE A 1 94 ? 9.919 -0.408 -12.921 1.00 91.44 94 ILE A N 1
ATOM 699 C CA . ILE A 1 94 ? 10.371 0.972 -12.674 1.00 91.44 94 ILE A CA 1
ATOM 700 C C . ILE A 1 94 ? 11.626 1.065 -11.789 1.00 91.44 94 ILE A C 1
ATOM 702 O O . ILE A 1 94 ? 12.451 1.959 -11.968 1.00 91.44 94 ILE A O 1
ATOM 706 N N . THR A 1 95 ? 11.821 0.123 -10.863 1.00 89.75 95 THR A N 1
ATOM 707 C CA . THR A 1 95 ? 13.008 0.068 -9.996 1.00 89.75 95 THR A CA 1
ATOM 708 C C . THR A 1 95 ? 14.301 -0.088 -10.797 1.00 89.75 95 THR A C 1
ATOM 710 O O . THR A 1 95 ? 15.300 0.552 -10.467 1.00 89.75 95 THR A O 1
ATOM 713 N N . LEU A 1 96 ? 14.282 -0.861 -11.890 1.00 89.88 96 LEU A N 1
ATOM 714 C CA . LEU A 1 96 ? 15.394 -0.937 -12.843 1.00 89.88 96 LEU A CA 1
ATOM 715 C C . LEU A 1 96 ? 15.537 0.361 -13.643 1.00 89.88 96 LEU A C 1
ATOM 717 O O . LEU A 1 96 ? 16.659 0.805 -13.889 1.00 89.88 96 LEU A O 1
ATOM 721 N N . GLY A 1 97 ? 14.426 1.023 -13.959 1.00 90.31 97 GLY A N 1
ATOM 722 C CA . GLY A 1 97 ? 14.444 2.337 -14.592 1.00 90.31 97 GLY A CA 1
ATOM 723 C C . GLY A 1 97 ? 15.176 3.396 -13.787 1.00 90.31 97 GLY A C 1
ATOM 724 O O . GLY A 1 97 ? 16.031 4.097 -14.326 1.00 90.31 97 GLY A O 1
ATOM 725 N N . PHE A 1 98 ? 14.955 3.447 -12.474 1.00 90.62 98 PHE A N 1
ATOM 726 C CA . PHE A 1 98 ? 15.743 4.307 -11.591 1.00 90.62 98 PHE A CA 1
ATOM 727 C C . PHE A 1 98 ? 17.235 3.964 -11.641 1.00 90.62 98 PHE A C 1
ATOM 729 O O . PHE A 1 98 ? 18.063 4.863 -11.754 1.00 90.62 98 PHE A O 1
ATOM 736 N N . MET A 1 99 ? 17.603 2.679 -11.662 1.00 92.06 99 MET A N 1
ATOM 737 C CA . MET A 1 99 ? 19.009 2.256 -11.763 1.00 92.06 99 MET A CA 1
ATOM 738 C C . MET A 1 99 ? 19.705 2.705 -13.060 1.00 92.06 99 MET A C 1
ATOM 740 O O . MET A 1 99 ? 20.938 2.800 -13.086 1.00 92.06 99 MET A O 1
ATOM 744 N N . ARG A 1 100 ? 18.943 3.013 -14.118 1.00 89.81 100 ARG A N 1
ATOM 745 C CA . ARG A 1 100 ? 19.449 3.577 -15.382 1.00 89.81 100 ARG A CA 1
ATOM 746 C C . ARG A 1 100 ? 19.686 5.084 -15.322 1.00 89.81 100 ARG A C 1
ATOM 748 O O . ARG A 1 100 ? 20.419 5.605 -16.166 1.00 89.81 100 ARG A O 1
ATOM 755 N N . LEU A 1 101 ? 19.111 5.780 -14.345 1.00 89.88 101 LEU A N 1
ATOM 756 C CA . LEU A 1 101 ? 19.326 7.207 -14.117 1.00 89.88 101 LEU A CA 1
ATOM 757 C C . LEU A 1 101 ? 20.601 7.440 -13.297 1.00 89.88 101 LEU A C 1
ATOM 759 O O . LEU A 1 101 ? 21.057 6.574 -12.547 1.00 89.88 101 LEU A O 1
ATOM 763 N N . GLY A 1 102 ? 21.196 8.632 -13.409 1.00 86.44 102 GLY A N 1
ATOM 764 C CA . GLY A 1 102 ? 22.217 9.061 -12.445 1.00 86.44 102 GLY A CA 1
ATOM 765 C C . GLY A 1 102 ? 21.619 9.075 -11.030 1.00 86.44 102 GLY A C 1
ATOM 766 O O . GLY A 1 102 ? 20.467 9.483 -10.904 1.00 86.44 102 GLY A O 1
ATOM 767 N N . PRO A 1 103 ? 22.320 8.592 -9.981 1.00 86.31 103 PRO A N 1
ATOM 768 C CA . PRO A 1 103 ? 23.754 8.272 -9.874 1.00 86.31 103 PRO A CA 1
ATOM 769 C C . PRO A 1 103 ? 24.166 6.846 -10.296 1.00 86.31 103 PRO A C 1
ATOM 771 O O . PRO A 1 103 ? 25.343 6.499 -10.199 1.00 86.31 103 PRO A O 1
ATOM 774 N N . GLY A 1 104 ? 23.250 6.043 -10.842 1.00 87.12 104 GLY A N 1
ATOM 775 C CA . GLY A 1 104 ? 23.503 4.707 -11.392 1.00 87.12 104 GLY A CA 1
ATOM 776 C C . GLY A 1 104 ? 23.106 3.556 -10.463 1.00 87.12 104 GLY A C 1
ATOM 777 O O . GLY A 1 104 ? 22.728 3.755 -9.308 1.00 87.12 104 GLY A O 1
ATOM 778 N N . LYS A 1 105 ? 23.222 2.328 -10.980 1.00 90.19 105 LYS A N 1
ATOM 779 C CA . LYS A 1 105 ? 22.732 1.094 -10.338 1.00 90.19 105 LYS A CA 1
ATOM 780 C C . LYS A 1 105 ? 23.224 0.847 -8.912 1.00 90.19 105 LYS A C 1
ATOM 782 O O . LYS A 1 105 ? 22.466 0.326 -8.107 1.00 90.19 105 LYS A O 1
ATOM 787 N N . ALA A 1 106 ? 24.463 1.223 -8.589 1.00 90.38 106 ALA A N 1
ATOM 788 C CA . ALA A 1 106 ? 25.021 0.991 -7.258 1.00 90.38 106 ALA A CA 1
ATOM 789 C C . ALA A 1 106 ? 24.305 1.840 -6.198 1.00 90.38 106 ALA A C 1
ATOM 791 O O . ALA A 1 106 ? 23.919 1.326 -5.156 1.00 90.38 106 ALA A O 1
ATOM 792 N N . PHE A 1 107 ? 24.069 3.121 -6.495 1.00 93.12 107 PHE A N 1
ATOM 793 C CA . PHE A 1 107 ? 23.362 4.023 -5.591 1.00 93.12 107 PHE A CA 1
ATOM 794 C C . PHE A 1 107 ? 21.901 3.602 -5.429 1.00 93.12 107 PHE A C 1
ATOM 796 O O . PHE A 1 107 ? 21.456 3.321 -4.320 1.00 93.12 107 PHE A O 1
ATOM 803 N N . TRP A 1 108 ? 21.171 3.501 -6.542 1.00 93.19 108 TRP A N 1
ATOM 804 C CA . TRP A 1 108 ? 19.746 3.171 -6.515 1.00 93.19 108 TRP A CA 1
ATOM 805 C C . TRP A 1 108 ? 19.483 1.773 -5.951 1.00 93.19 108 TRP A C 1
ATOM 807 O O . TRP A 1 108 ? 18.536 1.592 -5.193 1.00 93.19 108 TRP A O 1
ATOM 817 N N . GLY A 1 109 ? 20.351 0.801 -6.247 1.00 92.00 109 GLY A N 1
ATOM 818 C CA . GLY A 1 109 ? 20.285 -0.539 -5.667 1.00 92.00 109 GLY A CA 1
ATOM 819 C C . GLY A 1 109 ? 20.383 -0.518 -4.144 1.00 92.00 109 GLY A C 1
ATOM 820 O O . GLY A 1 109 ? 19.538 -1.115 -3.476 1.00 92.00 109 GLY A O 1
ATOM 821 N N . TRP A 1 110 ? 21.351 0.215 -3.583 1.00 94.19 110 TRP A N 1
ATOM 822 C CA . TRP A 1 110 ? 21.466 0.363 -2.131 1.00 94.19 110 TRP A CA 1
ATOM 823 C C . TRP A 1 110 ? 20.280 1.109 -1.528 1.00 94.19 110 TRP A C 1
ATOM 825 O O . TRP A 1 110 ? 19.738 0.652 -0.526 1.00 94.19 110 TRP A O 1
ATOM 835 N N . VAL A 1 111 ? 19.832 2.201 -2.152 1.00 94.06 111 VAL A N 1
ATOM 836 C CA . VAL A 1 111 ? 18.671 2.972 -1.683 1.00 94.06 111 VAL A CA 1
ATOM 837 C C . VAL A 1 111 ? 17.425 2.093 -1.601 1.00 94.06 111 VAL A C 1
ATOM 839 O O . VAL A 1 111 ? 16.798 2.037 -0.546 1.00 94.06 111 VAL A O 1
ATOM 842 N N . PHE A 1 112 ? 17.089 1.358 -2.665 1.00 91.88 112 PHE A N 1
ATOM 843 C CA . PHE A 1 112 ? 15.914 0.484 -2.655 1.00 91.88 112 PHE A CA 1
ATOM 844 C C . PHE A 1 112 ? 16.060 -0.696 -1.698 1.00 91.88 112 PHE A C 1
ATOM 846 O O . PHE A 1 112 ? 15.082 -1.077 -1.063 1.00 91.88 112 PHE A O 1
ATOM 853 N N . THR A 1 113 ? 17.265 -1.250 -1.552 1.00 91.44 113 THR A N 1
ATOM 854 C CA . THR A 1 113 ? 17.512 -2.349 -0.607 1.00 91.44 113 THR A CA 1
ATOM 855 C C . THR A 1 113 ? 17.321 -1.885 0.833 1.00 91.44 113 THR A C 1
ATOM 857 O O . THR A 1 113 ? 16.624 -2.539 1.602 1.00 91.44 113 THR A O 1
ATOM 860 N N . ILE A 1 114 ? 17.897 -0.736 1.194 1.00 93.06 114 ILE A N 1
ATOM 861 C CA . ILE A 1 114 ? 17.781 -0.167 2.539 1.00 93.06 114 ILE A CA 1
ATOM 862 C C . ILE A 1 114 ? 16.327 0.223 2.819 1.00 93.06 114 ILE A C 1
ATOM 864 O O . ILE A 1 114 ? 15.780 -0.168 3.848 1.00 93.06 114 ILE A O 1
ATOM 868 N N . ALA A 1 115 ? 15.681 0.939 1.895 1.00 89.56 115 ALA A N 1
ATOM 869 C CA . ALA A 1 115 ? 14.284 1.338 2.041 1.00 89.56 115 ALA A CA 1
ATOM 870 C C . ALA A 1 115 ? 13.356 0.120 2.171 1.00 89.56 115 ALA A C 1
ATOM 872 O O . ALA A 1 115 ? 12.536 0.072 3.085 1.00 89.56 115 ALA A O 1
ATOM 873 N N . GLY A 1 116 ? 13.529 -0.890 1.313 1.00 87.50 116 GLY A N 1
ATOM 874 C CA . GLY A 1 116 ? 12.748 -2.125 1.354 1.00 87.50 116 GLY A CA 1
ATOM 875 C C . GLY A 1 116 ? 12.984 -2.938 2.627 1.00 87.50 116 GLY A C 1
ATOM 876 O O . GLY A 1 116 ? 12.042 -3.521 3.161 1.00 87.50 116 GLY A O 1
ATOM 877 N N . PHE A 1 117 ? 14.213 -2.942 3.156 1.00 87.94 117 PHE A N 1
ATOM 878 C CA . PHE A 1 117 ? 14.504 -3.553 4.450 1.00 87.94 117 PHE A CA 1
ATOM 879 C C . PHE A 1 117 ? 13.750 -2.843 5.571 1.00 87.94 117 PHE A C 1
ATOM 881 O O . PHE A 1 117 ? 13.053 -3.509 6.319 1.00 87.94 117 PHE A O 1
ATOM 888 N N . PHE A 1 118 ? 13.824 -1.514 5.679 1.00 84.88 118 PHE A N 1
ATOM 889 C CA . PHE A 1 118 ? 13.125 -0.788 6.747 1.00 84.88 118 PHE A CA 1
ATOM 890 C C . PHE A 1 118 ? 11.600 -0.899 6.655 1.00 84.88 118 PHE A C 1
ATOM 892 O O . PHE A 1 118 ? 10.938 -1.029 7.683 1.00 84.88 118 PHE A O 1
ATOM 899 N N . GLU A 1 119 ? 11.052 -0.891 5.442 1.00 80.31 119 GLU A N 1
ATOM 900 C CA . GLU A 1 119 ? 9.617 -1.055 5.203 1.00 80.31 119 GLU A CA 1
ATOM 901 C C . GLU A 1 119 ? 9.118 -2.447 5.629 1.00 80.31 119 GLU A C 1
ATOM 903 O O . GLU A 1 119 ? 8.070 -2.555 6.262 1.00 80.31 119 GLU A O 1
ATOM 908 N N . ARG A 1 120 ? 9.900 -3.508 5.374 1.00 78.38 120 ARG A N 1
ATOM 909 C CA . ARG A 1 120 ? 9.526 -4.899 5.700 1.00 78.38 120 ARG A CA 1
ATOM 910 C C . ARG A 1 120 ? 10.007 -5.399 7.064 1.00 78.38 120 ARG A C 1
ATOM 912 O O . ARG A 1 120 ? 9.448 -6.361 7.583 1.00 78.38 120 ARG A O 1
ATOM 919 N N . ALA A 1 121 ? 11.041 -4.794 7.645 1.00 69.75 121 ALA A N 1
ATOM 920 C CA . ALA A 1 121 ? 11.628 -5.223 8.918 1.00 69.75 121 ALA A CA 1
ATOM 921 C C . ALA A 1 121 ? 10.739 -4.884 10.119 1.00 69.75 121 ALA A C 1
ATOM 923 O O . ALA A 1 121 ? 10.897 -5.471 11.189 1.00 69.75 121 ALA A O 1
ATOM 924 N N . LEU A 1 122 ? 9.804 -3.945 9.961 1.00 69.50 122 LEU A N 1
ATOM 925 C CA . LEU A 1 122 ? 8.862 -3.594 11.010 1.00 69.50 122 LEU A CA 1
ATOM 926 C C . LEU A 1 122 ? 7.691 -4.590 11.002 1.00 69.50 122 LEU A C 1
ATOM 928 O O . LEU A 1 122 ? 6.920 -4.615 10.042 1.00 69.50 122 LEU A O 1
ATOM 932 N N . PRO A 1 123 ? 7.463 -5.360 12.085 1.00 68.44 123 PRO A N 1
ATOM 933 C CA . PRO A 1 123 ? 6.346 -6.306 12.179 1.00 68.44 123 PRO A CA 1
ATOM 934 C C . PRO A 1 123 ? 4.982 -5.605 12.358 1.00 68.44 123 PRO A C 1
ATOM 936 O O . PRO A 1 123 ? 4.049 -6.187 12.908 1.00 68.44 123 PRO A O 1
ATOM 939 N N . GLY A 1 124 ? 4.855 -4.348 11.920 1.00 73.56 124 GLY A N 1
ATOM 940 C CA . GLY A 1 124 ? 3.690 -3.493 12.141 1.00 73.56 124 GLY A CA 1
ATOM 941 C C . GLY A 1 124 ? 2.400 -4.085 11.580 1.00 73.56 124 GLY A C 1
ATOM 942 O O . GLY A 1 124 ? 1.372 -4.017 12.241 1.00 73.56 124 GLY A O 1
ATOM 943 N N . TRP A 1 125 ? 2.468 -4.746 10.424 1.00 75.44 125 TRP A N 1
ATOM 944 C CA . TRP A 1 125 ? 1.314 -5.376 9.775 1.00 75.44 125 TRP A CA 1
ATOM 945 C C . TRP A 1 125 ? 0.768 -6.559 10.584 1.00 75.44 125 TRP A C 1
ATOM 947 O O . TRP A 1 125 ? -0.409 -6.596 10.936 1.00 75.44 125 TRP A O 1
ATOM 957 N N . ALA A 1 126 ? 1.643 -7.500 10.955 1.00 77.06 126 ALA A N 1
ATOM 958 C CA . ALA A 1 126 ? 1.255 -8.675 11.734 1.00 77.06 126 ALA A CA 1
ATOM 959 C C . ALA A 1 126 ? 0.787 -8.292 13.147 1.00 77.06 126 ALA A C 1
ATOM 961 O O . ALA A 1 126 ? -0.210 -8.821 13.635 1.00 77.06 126 ALA A O 1
ATOM 962 N N . LEU A 1 127 ? 1.471 -7.341 13.794 1.00 78.19 127 LEU A N 1
ATOM 963 C CA . LEU A 1 127 ? 1.079 -6.850 15.115 1.00 78.19 127 LEU A CA 1
ATOM 964 C C . LEU A 1 127 ? -0.206 -6.015 15.073 1.00 78.19 127 LEU A C 1
ATOM 966 O O . LEU A 1 127 ? -0.993 -6.088 16.015 1.00 78.19 127 LEU A O 1
ATOM 970 N N . GLY A 1 128 ? -0.456 -5.263 13.998 1.00 80.38 128 GLY A N 1
ATOM 971 C CA . GLY A 1 128 ? -1.709 -4.538 13.781 1.00 80.38 128 GLY A CA 1
ATOM 972 C C . GLY A 1 128 ? -2.895 -5.494 13.685 1.00 80.38 128 GLY A C 1
ATOM 973 O O . GLY A 1 128 ? -3.852 -5.371 14.452 1.00 80.38 128 GLY A O 1
ATOM 974 N N . ALA A 1 129 ? -2.783 -6.520 12.835 1.00 82.56 129 ALA A N 1
ATOM 975 C CA . ALA A 1 129 ? -3.794 -7.570 12.717 1.00 82.56 129 ALA A CA 1
ATOM 976 C C . ALA A 1 129 ? -4.018 -8.305 14.050 1.00 82.56 129 ALA A C 1
ATOM 978 O O . ALA A 1 129 ? -5.153 -8.476 14.492 1.00 82.56 129 ALA A O 1
ATOM 979 N N . ALA A 1 130 ? -2.941 -8.674 14.746 1.00 87.00 130 ALA A N 1
ATOM 980 C CA . ALA A 1 130 ? -3.025 -9.329 16.048 1.00 87.00 130 ALA A CA 1
ATOM 981 C C . ALA A 1 130 ? -3.688 -8.463 17.122 1.00 87.00 130 ALA A C 1
ATOM 983 O O . ALA A 1 130 ? -4.431 -8.975 17.957 1.00 87.00 130 ALA A O 1
ATOM 984 N N . THR A 1 131 ? -3.442 -7.152 17.092 1.00 86.44 131 THR A N 1
ATOM 985 C CA . THR A 1 131 ? -4.072 -6.195 18.008 1.00 86.44 131 THR A CA 1
ATOM 986 C C . THR A 1 131 ? -5.575 -6.130 17.762 1.00 86.44 131 THR A C 1
ATOM 988 O O . THR A 1 131 ? -6.334 -6.118 18.727 1.00 86.44 131 THR A O 1
ATOM 991 N N . ALA A 1 132 ? -6.021 -6.159 16.501 1.00 84.88 132 ALA A N 1
ATOM 992 C CA . ALA A 1 132 ? -7.444 -6.196 16.165 1.00 84.88 132 ALA A CA 1
ATOM 993 C C . ALA A 1 132 ? -8.119 -7.487 16.663 1.00 84.88 132 ALA A C 1
ATOM 995 O O . ALA A 1 132 ? -9.179 -7.430 17.287 1.00 84.88 132 ALA A O 1
ATOM 996 N N . VAL A 1 133 ? -7.478 -8.645 16.468 1.00 88.19 133 VAL A N 1
ATOM 997 C CA . VAL A 1 133 ? -7.994 -9.934 16.965 1.00 88.19 133 VAL A CA 1
ATOM 998 C C . VAL A 1 133 ? -8.033 -9.963 18.496 1.00 88.19 133 VAL A C 1
ATOM 1000 O O . VAL A 1 133 ? -9.040 -10.351 19.087 1.00 88.19 133 VAL A O 1
ATOM 1003 N N . ALA A 1 134 ? -6.973 -9.488 19.153 1.00 88.94 134 ALA A N 1
ATOM 1004 C CA . ALA A 1 134 ? -6.930 -9.377 20.607 1.00 88.94 134 ALA A CA 1
ATOM 1005 C C . ALA A 1 134 ? -8.001 -8.409 21.139 1.00 88.94 134 ALA A C 1
ATOM 1007 O O . ALA A 1 134 ? -8.617 -8.695 22.163 1.00 88.94 134 ALA A O 1
ATOM 1008 N N . ALA A 1 135 ? -8.266 -7.300 20.441 1.00 87.69 135 ALA A N 1
ATOM 1009 C CA . ALA A 1 135 ? -9.321 -6.360 20.809 1.00 87.69 135 ALA A CA 1
ATOM 1010 C C . ALA A 1 135 ? -10.711 -7.004 20.736 1.00 87.69 135 ALA A C 1
ATOM 1012 O O . ALA A 1 135 ? -11.522 -6.815 21.642 1.00 87.69 135 ALA A O 1
ATOM 1013 N N . PHE A 1 136 ? -10.964 -7.806 19.695 1.00 88.25 136 PHE A N 1
ATOM 1014 C CA . PHE A 1 136 ? -12.205 -8.565 19.556 1.00 88.25 136 PHE A CA 1
ATOM 1015 C C . PHE A 1 136 ? -12.374 -9.587 20.687 1.00 88.25 136 PHE A C 1
ATOM 1017 O O . PHE A 1 136 ? -13.438 -9.655 21.296 1.00 88.25 136 PHE A O 1
ATOM 1024 N N . GLN A 1 137 ? -11.315 -10.331 21.027 1.00 91.88 137 GLN A N 1
ATOM 1025 C CA . GLN A 1 137 ? -11.351 -11.297 22.130 1.00 91.88 137 GLN A CA 1
ATOM 1026 C C . GLN A 1 137 ? -11.592 -10.628 23.491 1.00 91.88 137 GLN A C 1
ATOM 1028 O O . GLN A 1 137 ? -12.320 -11.163 24.323 1.00 91.88 137 GLN A O 1
ATOM 1033 N N . LEU A 1 138 ? -10.947 -9.488 23.742 1.00 90.12 138 LEU A N 1
ATOM 1034 C CA . LEU A 1 138 ? -11.006 -8.796 25.031 1.00 90.12 138 LEU A CA 1
ATOM 1035 C C . LEU A 1 138 ? -12.235 -7.884 25.171 1.00 90.12 138 LEU A C 1
ATOM 1037 O O . LEU A 1 138 ? -12.518 -7.426 26.277 1.00 90.12 138 LEU A O 1
ATOM 1041 N N . GLY A 1 139 ? -12.926 -7.565 24.072 1.00 90.38 139 GLY A N 1
ATOM 1042 C CA . GLY A 1 139 ? -14.013 -6.581 24.038 1.00 90.38 139 GLY A CA 1
ATOM 1043 C C . GLY A 1 139 ? -13.563 -5.137 24.309 1.00 90.38 139 GLY A C 1
ATOM 1044 O O . GLY A 1 139 ? -14.393 -4.272 24.578 1.00 90.38 139 GLY A O 1
ATOM 1045 N N . ARG A 1 140 ? -12.254 -4.862 24.278 1.00 87.06 140 ARG A N 1
ATOM 1046 C CA . ARG A 1 140 ? -11.644 -3.543 24.524 1.00 87.06 140 ARG A CA 1
ATOM 1047 C C . ARG A 1 140 ? -10.294 -3.435 23.823 1.00 87.06 140 ARG A C 1
ATOM 1049 O O . ARG A 1 140 ? -9.677 -4.449 23.512 1.00 87.06 140 ARG A O 1
ATOM 1056 N N . ILE A 1 141 ? -9.791 -2.213 23.644 1.00 85.56 141 ILE A N 1
ATOM 1057 C CA . ILE A 1 141 ? -8.452 -1.993 23.078 1.00 85.56 141 ILE A CA 1
ATOM 1058 C C . ILE A 1 141 ? -7.385 -2.586 24.031 1.00 85.56 141 ILE A C 1
ATOM 1060 O O . ILE A 1 141 ? -7.406 -2.265 25.227 1.00 85.56 141 ILE A O 1
ATOM 1064 N N . PRO A 1 142 ? -6.472 -3.453 23.542 1.00 86.56 142 PRO A N 1
ATOM 1065 C CA . PRO A 1 142 ? -5.400 -4.036 24.347 1.00 86.56 142 PRO A CA 1
ATOM 1066 C C . PRO A 1 142 ? -4.468 -2.965 24.928 1.00 86.56 142 PRO A C 1
ATOM 1068 O O . PRO A 1 142 ? -4.011 -2.071 24.216 1.00 86.56 142 PRO A O 1
ATOM 1071 N N . GLY A 1 143 ? -4.172 -3.064 26.224 1.00 86.69 143 GLY A N 1
ATOM 1072 C CA . GLY A 1 143 ? -3.216 -2.202 26.917 1.00 86.69 143 GLY A CA 1
ATOM 1073 C C . GLY A 1 143 ? -1.839 -2.852 27.057 1.00 86.69 143 GLY A C 1
ATOM 1074 O O . GLY A 1 143 ? -1.599 -3.966 26.593 1.00 86.69 143 GLY A O 1
ATOM 1075 N N . ALA A 1 144 ? -0.925 -2.186 27.770 1.00 87.12 144 ALA A N 1
ATOM 1076 C CA . ALA A 1 144 ? 0.425 -2.711 28.007 1.00 87.12 144 ALA A CA 1
ATOM 1077 C C 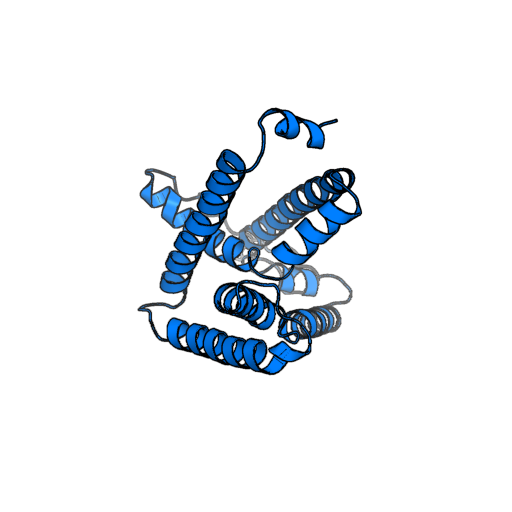. ALA A 1 144 ? 0.429 -4.086 28.707 1.00 87.12 144 ALA A C 1
ATOM 1079 O O . ALA A 1 144 ? 1.286 -4.919 28.414 1.00 87.12 144 ALA A O 1
ATOM 1080 N N . ALA A 1 145 ? -0.548 -4.341 29.583 1.00 90.50 145 ALA A N 1
ATOM 1081 C CA . ALA A 1 145 ? -0.704 -5.615 30.285 1.00 90.50 145 ALA A CA 1
ATOM 1082 C C . ALA A 1 145 ? -1.137 -6.773 29.363 1.00 90.50 145 ALA A C 1
ATOM 1084 O O . ALA A 1 145 ? -0.820 -7.925 29.642 1.00 90.50 145 ALA A O 1
ATOM 1085 N N . ASP A 1 146 ? -1.800 -6.478 28.241 1.00 90.44 146 ASP A N 1
ATOM 1086 C CA . ASP A 1 146 ? -2.305 -7.478 27.290 1.00 90.44 146 ASP A CA 1
ATOM 1087 C C . ASP A 1 146 ? -1.286 -7.810 26.185 1.00 90.44 146 ASP A C 1
ATOM 1089 O O . ASP A 1 146 ? -1.568 -8.590 25.273 1.00 90.44 146 ASP A O 1
ATOM 1093 N N . ARG A 1 147 ? -0.074 -7.240 26.263 1.00 88.06 147 ARG A N 1
ATOM 1094 C CA . ARG A 1 147 ? 1.034 -7.5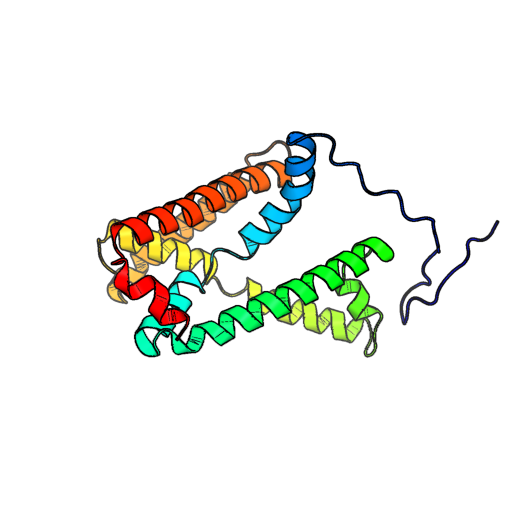07 25.338 1.00 88.06 147 ARG A CA 1
ATOM 1095 C C . ARG A 1 147 ? 1.263 -9.000 25.048 1.00 88.06 147 ARG A C 1
ATOM 1097 O O . ARG A 1 147 ? 1.408 -9.316 23.868 1.00 88.06 147 ARG A O 1
ATOM 1104 N N . PRO A 1 148 ? 1.293 -9.930 26.027 1.00 92.19 148 PRO A N 1
ATOM 1105 C CA . PRO A 1 148 ? 1.476 -11.352 25.723 1.00 92.19 148 PRO A CA 1
ATOM 1106 C C . PRO A 1 148 ? 0.346 -11.923 24.854 1.00 92.19 148 PRO A C 1
ATOM 1108 O O . PRO A 1 148 ? 0.616 -12.708 23.944 1.00 92.19 148 PRO A O 1
ATOM 1111 N N . THR A 1 149 ? -0.896 -11.485 25.065 1.00 90.00 149 THR A N 1
ATOM 1112 C CA . THR A 1 149 ? -2.054 -11.888 24.254 1.00 90.00 149 THR A CA 1
ATOM 1113 C C . THR A 1 149 ? -1.905 -11.412 22.811 1.00 90.00 149 THR A C 1
ATOM 1115 O O . THR A 1 149 ? -2.072 -12.199 21.882 1.00 90.00 149 THR A O 1
ATOM 1118 N N . VAL A 1 150 ? -1.511 -10.148 22.612 1.00 89.12 150 VAL A N 1
ATOM 1119 C CA . VAL A 1 150 ? -1.266 -9.584 21.272 1.00 89.12 150 VAL A CA 1
ATOM 1120 C C . VAL A 1 150 ? -0.124 -10.317 20.566 1.00 89.12 150 VAL A C 1
ATOM 1122 O O . VAL A 1 150 ? -0.251 -10.673 19.400 1.00 89.12 150 VAL A O 1
ATOM 1125 N N . VAL A 1 151 ? 0.981 -10.597 21.262 1.00 90.25 151 VAL A N 1
ATOM 1126 C CA . VAL A 1 151 ? 2.115 -11.336 20.679 1.00 90.25 151 VAL A CA 1
ATOM 1127 C C . VAL A 1 151 ? 1.708 -12.758 20.287 1.00 90.25 151 VAL A C 1
ATOM 1129 O O . VAL A 1 151 ? 2.074 -13.216 19.207 1.00 90.25 151 VAL A O 1
ATOM 1132 N N . THR A 1 152 ? 0.912 -13.436 21.117 1.00 92.25 152 THR A N 1
ATOM 1133 C CA . THR A 1 152 ? 0.418 -14.791 20.824 1.00 92.25 152 THR A CA 1
ATOM 1134 C C . THR A 1 152 ? -0.429 -14.802 19.554 1.00 92.25 152 THR A C 1
ATOM 1136 O O . THR A 1 152 ? -0.172 -15.598 18.651 1.00 92.25 152 THR A O 1
ATOM 1139 N N . TRP A 1 153 ? -1.377 -13.869 19.426 1.00 91.88 153 TRP A N 1
ATOM 1140 C CA . TRP A 1 153 ? -2.141 -13.716 18.188 1.00 91.88 153 TRP A CA 1
ATOM 1141 C C . TRP A 1 153 ? -1.269 -13.330 16.998 1.00 91.88 153 TRP A C 1
ATOM 1143 O O . TRP A 1 153 ? -1.509 -13.822 15.903 1.00 91.88 153 TRP A O 1
ATOM 1153 N N . GLY A 1 154 ? -0.226 -12.522 17.197 1.00 88.62 154 GLY A N 1
ATOM 1154 C CA . GLY A 1 154 ? 0.735 -12.178 16.147 1.00 88.62 154 GLY A CA 1
ATOM 1155 C C . GLY A 1 154 ? 1.435 -13.402 15.576 1.00 88.62 154 GLY A C 1
ATOM 1156 O O . GLY A 1 154 ? 1.525 -13.544 14.358 1.00 88.62 154 GLY A O 1
ATOM 1157 N N . LEU A 1 155 ? 1.859 -14.325 16.441 1.00 89.12 155 LEU A N 1
ATOM 1158 C CA . LEU A 1 155 ? 2.450 -15.593 16.018 1.00 89.12 155 LEU A CA 1
ATOM 1159 C C . LEU A 1 155 ? 1.438 -16.482 15.286 1.00 89.12 155 LEU A C 1
ATOM 1161 O O . LEU A 1 155 ? 1.784 -17.070 14.264 1.00 89.12 155 LEU A O 1
ATOM 1165 N N . ILE A 1 156 ? 0.189 -16.549 15.761 1.00 90.94 156 ILE A N 1
ATOM 1166 C CA . ILE A 1 156 ? -0.881 -17.326 15.113 1.00 90.94 156 ILE A CA 1
ATOM 1167 C C . ILE A 1 156 ? -1.204 -16.760 13.726 1.00 90.94 156 ILE A C 1
ATOM 1169 O O . ILE A 1 156 ? -1.257 -17.515 12.758 1.00 90.94 156 ILE A O 1
ATOM 1173 N N . VAL A 1 157 ? -1.378 -15.441 13.607 1.00 87.12 157 VAL A N 1
ATOM 1174 C CA . VAL A 1 157 ? -1.638 -14.762 12.329 1.00 87.12 157 VAL A CA 1
ATOM 1175 C C . VAL A 1 157 ? -0.475 -15.003 11.372 1.00 87.12 157 VAL A C 1
ATOM 1177 O O . VAL A 1 157 ? -0.696 -15.433 10.242 1.00 87.12 157 VAL A O 1
ATOM 1180 N N . PHE A 1 158 ? 0.765 -14.829 11.830 1.00 85.31 158 PHE A N 1
ATOM 1181 C CA . PHE A 1 158 ? 1.946 -15.105 11.016 1.00 85.31 158 PHE A CA 1
ATOM 1182 C C . PHE A 1 158 ? 1.989 -16.561 10.528 1.00 85.31 158 PHE A C 1
ATOM 1184 O O . PHE A 1 158 ? 2.157 -16.806 9.333 1.00 85.31 158 PHE A O 1
ATOM 1191 N N . ALA A 1 159 ? 1.765 -17.528 11.422 1.00 87.94 159 ALA A N 1
ATOM 1192 C CA . ALA A 1 159 ? 1.707 -18.941 11.065 1.00 87.94 159 ALA A CA 1
ATOM 1193 C C . ALA A 1 159 ? 0.574 -19.232 10.067 1.00 87.94 159 ALA A C 1
ATOM 1195 O O . ALA A 1 159 ? 0.775 -19.984 9.118 1.00 87.94 159 ALA A O 1
ATOM 1196 N N . SER A 1 160 ? -0.591 -18.598 10.226 1.00 85.38 160 SER A N 1
ATOM 1197 C CA . SER A 1 160 ? -1.717 -18.752 9.300 1.00 85.38 160 SER A CA 1
ATOM 1198 C C . SER A 1 160 ? -1.395 -18.226 7.898 1.00 85.38 160 SER A C 1
ATOM 1200 O O . SER A 1 160 ? -1.707 -18.901 6.921 1.00 85.38 160 SER A O 1
ATOM 1202 N N . CYS A 1 161 ? -0.691 -17.092 7.781 1.00 80.62 161 CYS A N 1
ATOM 1203 C CA . CYS A 1 161 ? -0.227 -16.564 6.497 1.00 80.62 161 CYS A CA 1
ATOM 1204 C C . CYS A 1 161 ? 0.742 -17.537 5.815 1.00 80.62 161 CYS A C 1
ATOM 1206 O O . CYS A 1 161 ? 0.603 -17.816 4.626 1.00 80.62 161 CYS A O 1
ATOM 1208 N N . VAL A 1 162 ? 1.688 -18.095 6.577 1.00 82.31 162 VAL A N 1
ATOM 1209 C CA . VAL A 1 162 ? 2.626 -19.114 6.083 1.00 82.31 162 VAL A CA 1
ATOM 1210 C C . VAL A 1 162 ? 1.871 -20.349 5.588 1.00 82.31 162 VAL A C 1
ATOM 1212 O O . VAL A 1 162 ? 2.133 -20.831 4.491 1.00 82.31 162 VAL A O 1
ATOM 1215 N N . VAL A 1 163 ? 0.890 -20.829 6.353 1.00 83.94 163 VAL A N 1
ATOM 1216 C CA . VAL A 1 163 ? 0.049 -21.971 5.976 1.00 83.94 163 VAL A CA 1
ATOM 1217 C C . VAL A 1 163 ? -0.760 -21.680 4.707 1.00 83.94 163 VAL A C 1
ATOM 1219 O O . VAL A 1 163 ? -0.770 -22.502 3.795 1.00 83.94 163 VAL A O 1
ATOM 1222 N N . LEU A 1 164 ? -1.381 -20.502 4.601 1.00 78.56 164 LEU A N 1
ATOM 1223 C CA . LEU A 1 164 ? -2.126 -20.081 3.411 1.00 78.56 164 LEU A CA 1
ATOM 1224 C C . LEU A 1 164 ? -1.251 -20.054 2.153 1.00 78.56 164 LEU A C 1
ATOM 1226 O O . LEU A 1 164 ? -1.732 -20.427 1.085 1.00 78.56 164 LEU A O 1
ATOM 1230 N N . MET A 1 165 ? 0.032 -19.691 2.264 1.00 73.06 165 MET A N 1
ATOM 1231 C CA . MET A 1 165 ? 0.959 -19.737 1.125 1.00 73.06 165 MET A CA 1
ATOM 1232 C C . MET A 1 165 ? 1.192 -21.155 0.586 1.00 73.06 165 MET A C 1
ATOM 1234 O O . MET A 1 165 ? 1.490 -21.304 -0.598 1.00 73.06 165 MET A O 1
ATOM 1238 N N . PHE A 1 166 ? 1.033 -22.195 1.411 1.00 79.94 166 PHE A N 1
ATOM 1239 C CA . PHE A 1 166 ? 1.145 -23.588 0.967 1.00 79.94 166 PHE A CA 1
ATOM 1240 C C . PHE A 1 166 ? -0.123 -24.109 0.275 1.00 79.94 166 PHE A C 1
ATOM 1242 O O . PHE A 1 166 ? -0.076 -25.138 -0.400 1.00 79.94 166 PHE A O 1
ATOM 1249 N N . PHE A 1 167 ? -1.252 -23.407 0.401 1.00 69.25 167 PHE A N 1
ATOM 1250 C CA . PHE A 1 167 ? -2.512 -23.785 -0.228 1.00 69.25 167 PHE A CA 1
ATOM 1251 C C . PHE A 1 167 ? -2.703 -23.051 -1.559 1.00 69.25 167 PHE A C 1
ATOM 1253 O O . PHE A 1 167 ? -3.141 -21.905 -1.614 1.00 69.25 167 PHE A O 1
ATOM 1260 N N . GLY A 1 168 ? -2.414 -23.721 -2.675 1.00 60.47 168 GLY A N 1
ATOM 1261 C CA . GLY A 1 168 ? -2.672 -23.166 -4.004 1.00 60.47 168 GLY A CA 1
ATOM 1262 C C . GLY A 1 168 ? -2.017 -23.950 -5.130 1.00 60.47 168 GLY A C 1
ATOM 1263 O O . GLY A 1 168 ? -0.917 -24.469 -4.984 1.00 60.47 168 GLY A O 1
ATOM 1264 N N . ARG A 1 169 ? -2.684 -24.014 -6.288 1.00 63.00 169 ARG A N 1
ATOM 1265 C CA . ARG A 1 169 ? -2.092 -24.571 -7.520 1.00 63.00 169 ARG A CA 1
ATOM 1266 C C . ARG A 1 169 ? -1.031 -23.623 -8.106 1.00 63.00 169 ARG A C 1
ATOM 1268 O O . ARG A 1 169 ? -0.086 -24.082 -8.734 1.00 63.00 169 ARG A O 1
ATOM 1275 N N . THR A 1 170 ? -1.200 -22.320 -7.864 1.00 72.62 170 THR A N 1
ATOM 1276 C CA . THR A 1 170 ? -0.235 -21.228 -8.064 1.00 72.62 170 THR A CA 1
ATOM 1277 C C . THR A 1 170 ? -0.463 -20.179 -6.968 1.00 72.62 170 THR A C 1
ATOM 1279 O O . THR A 1 170 ? -1.614 -19.890 -6.634 1.00 72.62 170 THR A O 1
ATOM 1282 N N . ILE A 1 171 ? 0.612 -19.606 -6.412 1.00 73.44 171 ILE A N 1
ATOM 1283 C CA . ILE A 1 171 ? 0.543 -18.612 -5.319 1.00 73.44 171 ILE A CA 1
ATOM 1284 C C . ILE A 1 171 ? -0.326 -17.410 -5.728 1.00 73.44 171 ILE A C 1
ATOM 1286 O O . ILE A 1 171 ? -1.172 -16.962 -4.960 1.00 73.44 171 ILE A O 1
ATOM 1290 N N . GLU A 1 172 ? -0.188 -16.946 -6.971 1.00 75.38 172 GLU A N 1
ATOM 1291 C CA . GLU A 1 172 ? -0.924 -15.796 -7.509 1.00 75.38 172 GLU A CA 1
ATOM 1292 C C . GLU A 1 172 ? -2.442 -15.965 -7.430 1.00 75.38 172 GLU A C 1
ATOM 1294 O O . GLU A 1 172 ? -3.145 -15.040 -7.035 1.00 75.38 172 GLU A O 1
ATOM 1299 N N . ARG A 1 173 ? -2.963 -17.154 -7.751 1.00 76.50 173 ARG A N 1
ATOM 1300 C CA . ARG A 1 173 ? -4.412 -17.377 -7.811 1.00 76.50 173 ARG A CA 1
ATOM 1301 C C . ARG A 1 173 ? -5.044 -17.471 -6.426 1.00 76.50 173 ARG A C 1
ATOM 1303 O O . ARG A 1 173 ? -6.176 -17.025 -6.244 1.00 76.50 173 ARG A O 1
ATOM 1310 N N . THR A 1 174 ? -4.321 -18.026 -5.452 1.00 77.56 174 THR A N 1
ATOM 1311 C CA . THR A 1 174 ? -4.746 -17.998 -4.046 1.00 77.56 174 THR A CA 1
ATOM 1312 C C . THR A 1 174 ? -4.755 -16.564 -3.523 1.00 77.56 174 THR A C 1
ATOM 1314 O O . THR A 1 174 ? -5.735 -16.149 -2.906 1.00 77.56 174 THR A O 1
ATOM 1317 N N . LEU A 1 175 ? -3.704 -15.788 -3.814 1.00 77.00 175 LEU A N 1
ATOM 1318 C CA . LEU A 1 175 ? -3.615 -14.383 -3.412 1.00 77.00 175 LEU A CA 1
ATOM 1319 C C . LEU A 1 175 ? -4.701 -13.523 -4.059 1.00 77.00 175 LEU A C 1
ATOM 1321 O O . LEU A 1 175 ? -5.273 -12.669 -3.389 1.00 77.00 175 LEU A O 1
ATOM 1325 N N . GLU A 1 176 ? -5.014 -13.746 -5.334 1.00 82.31 176 GLU A N 1
ATOM 1326 C CA . GLU A 1 176 ? -6.091 -13.037 -6.026 1.00 82.31 176 GLU A CA 1
ATOM 1327 C C . GLU A 1 176 ? -7.434 -13.254 -5.319 1.00 82.31 176 GLU A C 1
ATOM 1329 O O . GLU A 1 176 ? -8.133 -12.295 -4.993 1.00 82.31 176 GLU A O 1
ATOM 1334 N N . TRP A 1 177 ? -7.778 -14.510 -5.024 1.00 81.81 177 TRP A N 1
ATOM 1335 C CA . TRP A 1 177 ? -9.044 -14.849 -4.375 1.00 81.81 177 TRP A CA 1
ATOM 1336 C C . TRP A 1 177 ? -9.131 -14.310 -2.943 1.00 81.81 177 TRP A C 1
ATOM 1338 O O . TRP A 1 177 ? -10.148 -13.727 -2.563 1.00 81.81 177 TRP A O 1
ATOM 1348 N N . ALA A 1 178 ? -8.052 -14.449 -2.167 1.00 81.75 178 ALA A N 1
ATOM 1349 C CA . ALA A 1 178 ? -7.978 -13.917 -0.811 1.00 81.75 178 ALA A CA 1
ATOM 1350 C C . ALA A 1 178 ? -8.142 -12.386 -0.789 1.00 81.75 178 ALA A C 1
ATOM 1352 O O . ALA A 1 178 ? -8.921 -11.866 0.011 1.00 81.75 178 ALA A O 1
ATOM 1353 N N . ASN A 1 179 ? -7.474 -11.669 -1.701 1.00 84.81 179 ASN A N 1
ATOM 1354 C CA . ASN A 1 179 ? -7.577 -10.212 -1.790 1.00 84.81 179 ASN A CA 1
ATOM 1355 C C . ASN A 1 179 ? -8.962 -9.750 -2.242 1.00 84.81 179 ASN A C 1
ATOM 1357 O O . ASN A 1 179 ? -9.478 -8.780 -1.693 1.00 84.81 179 ASN A O 1
ATOM 1361 N N . TRP A 1 180 ? -9.609 -10.456 -3.173 1.00 85.38 180 TRP A N 1
ATOM 1362 C CA . TRP A 1 180 ? -10.994 -10.152 -3.543 1.00 85.38 180 TRP A CA 1
ATOM 1363 C C . TRP A 1 180 ? -11.939 -10.245 -2.348 1.00 85.38 180 TRP A C 1
ATOM 1365 O O . TRP A 1 180 ? -12.718 -9.322 -2.110 1.00 85.38 180 TRP A O 1
ATOM 1375 N N . ILE A 1 181 ? -11.858 -11.331 -1.575 1.00 87.50 181 ILE A N 1
ATOM 1376 C CA . ILE A 1 181 ? -12.684 -11.499 -0.372 1.00 87.50 181 ILE A CA 1
ATOM 1377 C C . ILE A 1 181 ? -12.408 -10.386 0.622 1.00 87.50 181 ILE A C 1
ATOM 1379 O O . ILE A 1 181 ? -13.348 -9.756 1.098 1.00 87.50 181 ILE A O 1
ATOM 1383 N N . MET A 1 182 ? -11.133 -10.123 0.903 1.00 84.50 182 MET A N 1
ATOM 1384 C CA . MET A 1 182 ? -10.737 -9.051 1.805 1.00 84.50 182 MET A CA 1
ATOM 1385 C C . MET A 1 182 ? -11.323 -7.709 1.355 1.00 84.50 182 MET A C 1
ATOM 1387 O O . MET A 1 182 ? -11.923 -7.015 2.168 1.00 84.50 182 MET A O 1
ATOM 1391 N N . MET A 1 183 ? -11.230 -7.367 0.066 1.00 85.00 183 MET A N 1
ATOM 1392 C CA . MET A 1 183 ? -11.786 -6.121 -0.464 1.00 85.00 183 MET A CA 1
ATOM 1393 C C . MET A 1 183 ? -13.303 -6.035 -0.291 1.00 85.00 183 MET A C 1
ATOM 1395 O O . MET A 1 183 ? -13.797 -5.009 0.174 1.00 85.00 183 MET A O 1
ATOM 1399 N N . PHE A 1 184 ? -14.046 -7.095 -0.623 1.00 88.00 184 PHE A N 1
ATOM 1400 C CA . PHE A 1 184 ? -15.501 -7.103 -0.448 1.00 88.00 184 PHE A CA 1
ATOM 1401 C C . PHE A 1 184 ? -15.909 -6.995 1.022 1.00 88.00 184 PHE A C 1
ATOM 1403 O O . PHE A 1 184 ? -16.827 -6.244 1.342 1.00 88.00 184 PHE A O 1
ATOM 1410 N N . VAL A 1 185 ? -15.222 -7.710 1.915 1.00 88.31 185 VAL A N 1
ATOM 1411 C CA . VAL A 1 185 ? -15.507 -7.688 3.355 1.00 88.31 185 VAL A CA 1
ATOM 1412 C C . VAL A 1 185 ? -15.186 -6.323 3.954 1.00 88.31 185 VAL A C 1
ATOM 1414 O O . VAL A 1 185 ? -16.005 -5.782 4.688 1.00 88.31 185 VAL A O 1
ATOM 1417 N N . VAL A 1 186 ? -14.027 -5.747 3.631 1.00 85.00 186 VAL A N 1
ATOM 1418 C CA . VAL A 1 186 ? -13.596 -4.459 4.188 1.00 85.00 186 VAL A CA 1
ATOM 1419 C C . VAL A 1 186 ? -14.459 -3.325 3.648 1.00 85.00 186 VAL A C 1
ATOM 1421 O O . VAL A 1 186 ? -15.093 -2.625 4.430 1.00 85.00 186 VAL A O 1
ATOM 1424 N N . LEU A 1 187 ? -14.537 -3.154 2.325 1.00 86.81 187 LEU A N 1
ATOM 1425 C CA . LEU A 1 187 ? -15.288 -2.041 1.736 1.00 86.81 187 LEU A CA 1
ATOM 1426 C C . LEU A 1 187 ? -16.793 -2.190 1.965 1.00 86.81 187 LEU A C 1
ATOM 1428 O O . LEU A 1 187 ? -17.458 -1.221 2.320 1.00 86.81 187 LEU A O 1
ATOM 1432 N N . GLY A 1 188 ? -17.327 -3.402 1.794 1.00 90.31 188 GLY A N 1
ATOM 1433 C CA . GLY A 1 188 ? -18.738 -3.680 2.039 1.00 90.31 188 GLY A CA 1
ATOM 1434 C C . GLY A 1 188 ? -19.098 -3.540 3.516 1.00 90.31 188 GLY A C 1
ATOM 1435 O O . GLY A 1 188 ? -20.096 -2.905 3.842 1.00 90.31 188 GLY A O 1
ATOM 1436 N N . GLY A 1 189 ? -18.268 -4.077 4.412 1.00 89.12 189 GLY A N 1
ATOM 1437 C CA . GLY A 1 189 ? -18.473 -3.979 5.855 1.00 89.12 189 GLY A CA 1
ATOM 1438 C C . GLY A 1 189 ? -18.447 -2.538 6.355 1.00 89.12 189 GLY A C 1
ATOM 1439 O O . GLY A 1 189 ? -19.338 -2.143 7.101 1.00 89.12 189 GLY A O 1
ATOM 1440 N N . LEU A 1 190 ? -17.480 -1.735 5.907 1.00 87.00 190 LEU A N 1
ATOM 1441 C CA . LEU A 1 190 ? -17.392 -0.323 6.281 1.00 87.00 190 LEU A CA 1
ATOM 1442 C C . LEU A 1 190 ? -18.559 0.489 5.744 1.00 87.00 190 LEU A C 1
ATOM 1444 O O . LEU A 1 190 ? -19.168 1.223 6.507 1.00 87.00 190 LEU A O 1
ATOM 1448 N N . LEU A 1 191 ? -18.931 0.299 4.477 1.00 89.75 191 LEU A N 1
ATOM 1449 C CA . LEU A 1 191 ? -20.087 0.985 3.909 1.00 89.75 191 LEU A CA 1
ATOM 1450 C C . LEU A 1 191 ? -21.366 0.672 4.697 1.00 89.75 191 LEU A C 1
ATOM 1452 O O . LEU A 1 191 ? -22.157 1.567 4.977 1.00 89.75 191 LEU A O 1
ATOM 1456 N N . LEU A 1 192 ? -21.571 -0.592 5.075 1.00 93.19 192 LEU A N 1
ATOM 1457 C CA . LEU A 1 192 ? -22.721 -0.990 5.888 1.00 93.19 192 LEU A CA 1
ATOM 1458 C C . LEU A 1 192 ? -22.676 -0.377 7.292 1.00 93.19 192 LEU A C 1
ATOM 1460 O O . LEU A 1 192 ? -23.707 0.078 7.784 1.00 93.19 192 LEU A O 1
ATOM 1464 N N . LEU A 1 193 ? -21.503 -0.350 7.929 1.00 89.00 193 LEU A N 1
ATOM 1465 C CA . LEU A 1 193 ? -21.319 0.286 9.234 1.00 89.00 193 LEU A CA 1
ATOM 1466 C C . LEU A 1 193 ? -21.566 1.794 9.167 1.00 89.00 193 LEU A C 1
ATOM 1468 O O . LEU A 1 193 ? -22.259 2.316 10.034 1.00 89.00 193 LEU A O 1
ATOM 1472 N N . ASP A 1 194 ? -21.074 2.473 8.134 1.00 87.88 194 ASP A N 1
ATOM 1473 C CA . ASP A 1 194 ? -21.281 3.906 7.931 1.00 87.88 194 ASP A CA 1
ATOM 1474 C C . ASP A 1 194 ? -22.767 4.222 7.742 1.00 87.88 194 ASP A C 1
ATOM 1476 O O . ASP A 1 194 ? -23.303 5.108 8.405 1.00 87.88 194 ASP A O 1
ATOM 1480 N N . LEU A 1 195 ? -23.472 3.450 6.908 1.00 90.06 195 LEU A N 1
ATOM 1481 C CA . LEU A 1 195 ? -24.917 3.608 6.705 1.00 90.06 195 LEU A CA 1
ATOM 1482 C C . LEU A 1 195 ? -25.737 3.342 7.977 1.00 90.06 195 LEU A C 1
ATOM 1484 O O . LEU A 1 195 ? -26.811 3.918 8.138 1.00 90.06 195 LEU A O 1
ATOM 1488 N N . TYR A 1 196 ? -25.260 2.463 8.862 1.00 93.00 196 TYR A N 1
ATOM 1489 C CA . TYR A 1 196 ? -25.957 2.109 10.098 1.00 93.00 196 TYR A CA 1
ATOM 1490 C C . TYR A 1 196 ? -25.653 3.066 11.262 1.00 93.00 196 TYR A C 1
ATOM 1492 O O . TYR A 1 196 ? -26.549 3.385 12.042 1.00 93.00 196 TYR A O 1
ATOM 1500 N N . LEU A 1 197 ? -24.401 3.514 11.402 1.00 89.38 197 LEU A N 1
ATOM 1501 C CA . LEU A 1 197 ? -23.922 4.275 12.560 1.00 89.38 197 LEU A CA 1
ATOM 1502 C C . LEU A 1 197 ? -23.877 5.790 12.330 1.00 89.38 197 LEU A C 1
ATOM 1504 O O . LEU A 1 197 ? -23.985 6.538 13.303 1.00 89.38 197 LEU A O 1
ATOM 1508 N N . VAL A 1 198 ? -23.692 6.261 11.092 1.00 86.94 198 VAL A N 1
ATOM 1509 C CA . VAL A 1 198 ? -23.431 7.682 10.808 1.00 86.94 198 VAL A CA 1
ATOM 1510 C C . VAL A 1 198 ? -24.721 8.408 10.406 1.00 86.94 198 VAL A C 1
ATOM 1512 O O . VAL A 1 198 ? -25.306 8.102 9.364 1.00 86.94 198 VAL A O 1
ATOM 1515 N N . PRO A 1 199 ? -25.162 9.430 11.168 1.00 87.56 199 PRO A N 1
ATOM 1516 C CA . PRO A 1 199 ? -26.334 10.223 10.810 1.00 87.56 199 PRO A CA 1
ATOM 1517 C C . PRO A 1 199 ? -26.165 10.934 9.462 1.00 87.56 199 PRO A C 1
ATOM 1519 O O . PRO A 1 199 ? -25.129 11.547 9.199 1.00 87.56 199 PRO A O 1
ATOM 1522 N N . ALA A 1 200 ? -27.223 10.942 8.643 1.00 85.25 200 ALA A N 1
ATOM 1523 C CA . ALA A 1 200 ? -27.233 11.552 7.306 1.00 85.25 200 ALA A CA 1
ATOM 1524 C C . ALA A 1 200 ? -26.791 13.033 7.285 1.00 85.25 200 ALA A C 1
ATOM 1526 O O . ALA A 1 200 ? -26.259 13.510 6.287 1.00 85.25 200 ALA A O 1
ATOM 1527 N N . SER A 1 201 ? -26.966 13.757 8.394 1.00 83.50 201 SER A N 1
ATOM 1528 C CA . SER A 1 201 ? -26.579 15.166 8.530 1.00 83.50 201 SER A CA 1
ATOM 1529 C C . SER A 1 201 ? -25.068 15.414 8.459 1.00 83.50 201 SER A C 1
ATOM 1531 O O . SER A 1 201 ? -24.662 16.516 8.101 1.00 83.50 201 SER A O 1
ATOM 1533 N N . VAL A 1 202 ? -24.245 14.412 8.787 1.00 83.19 202 VAL A N 1
ATOM 1534 C CA . VAL A 1 202 ? -22.779 14.544 8.912 1.00 83.19 202 VAL A CA 1
ATOM 1535 C C . VAL A 1 202 ? -22.061 14.290 7.579 1.00 83.19 202 VAL A C 1
ATOM 1537 O O . VAL A 1 202 ? -20.931 14.725 7.379 1.00 83.19 202 VAL A O 1
ATOM 1540 N N . TRP A 1 203 ? -22.724 13.654 6.610 1.00 80.38 203 TRP A N 1
ATOM 1541 C CA . TRP A 1 203 ? -22.117 13.224 5.340 1.00 80.38 203 TRP A CA 1
ATOM 1542 C C . TRP A 1 203 ? -21.528 14.368 4.507 1.00 80.38 203 TRP A C 1
ATOM 1544 O O . TRP A 1 203 ? -20.614 14.152 3.715 1.00 80.38 203 TRP A O 1
ATOM 1554 N N . TRP A 1 204 ? -22.036 15.588 4.689 1.00 81.06 204 TRP A N 1
ATOM 1555 C CA . TRP A 1 204 ? -21.573 16.767 3.957 1.00 81.06 204 TRP A CA 1
ATOM 1556 C C . TRP A 1 204 ? -20.560 17.621 4.730 1.00 81.06 204 TRP A C 1
ATOM 1558 O O . TRP A 1 204 ? -20.096 18.636 4.213 1.00 81.06 204 TRP A O 1
ATOM 1568 N N . GLU A 1 205 ? -20.208 17.245 5.964 1.00 77.12 205 GLU A N 1
ATOM 1569 C CA . GLU A 1 205 ? -19.258 18.012 6.779 1.00 77.12 205 GLU A CA 1
ATOM 1570 C C . GLU A 1 205 ? -17.839 17.980 6.210 1.00 77.12 205 GLU A C 1
ATOM 1572 O O . GLU A 1 205 ? -17.139 18.979 6.296 1.00 77.12 205 GLU A O 1
ATOM 1577 N N . GLY A 1 206 ? -17.431 16.882 5.565 1.00 64.44 206 GLY A N 1
ATOM 1578 C CA . GLY A 1 206 ? -16.097 16.756 4.964 1.00 64.44 206 GLY A CA 1
ATOM 1579 C C . GLY A 1 206 ? -15.887 17.537 3.660 1.00 64.44 206 GLY A C 1
ATOM 1580 O O . GLY A 1 206 ? -14.784 17.514 3.122 1.00 64.44 206 GLY A O 1
ATOM 1581 N N . ILE A 1 207 ? -16.933 18.182 3.129 1.00 67.62 207 ILE A N 1
ATOM 1582 C CA . ILE A 1 207 ? -16.891 18.963 1.877 1.00 67.62 207 ILE A CA 1
ATOM 1583 C C . ILE A 1 207 ? -16.858 20.477 2.152 1.00 67.62 207 ILE A C 1
ATOM 1585 O O . ILE A 1 207 ? -16.511 21.250 1.259 1.00 67.62 207 ILE A O 1
ATOM 1589 N N . LYS A 1 208 ? -17.225 20.902 3.366 1.00 59.38 208 LYS A N 1
ATOM 1590 C CA . LYS A 1 208 ? -17.185 22.305 3.800 1.00 59.38 208 LYS A CA 1
ATOM 1591 C C . LYS A 1 208 ? -15.775 22.722 4.201 1.00 59.38 208 LYS A C 1
ATOM 1593 O O . LYS A 1 208 ? -15.443 23.892 3.917 1.00 59.38 208 LYS A O 1
#

Sequence (208 aa):
MAGETRAGGRGPAFDVTDFPRPPAVKNTRALFAILGPAVIALGGTIGGGEWLVGPSLFVKWGLGLLWITTVSSLLQTFLNLEMCRYTLYTGEPITLGFMRLGPGKAFWGWVFTIAGFFERALPGWALGAATAVAAFQLGRIPGAADRPTVVTWGLIVFASCVVLMFFGRTIERTLEWANWIMMFVVLGGLLLLDLYLVPASVWWEGIK